Protein AF-A7RVB7-F1 (afdb_monomer)

Mean predicted aligned error: 7.46 Å

Solvent-accessible surface area (backbone atoms only — not comparable to full-atom values): 9517 Å² total; per-residue (Å²): 112,66,69,62,50,55,51,52,51,53,52,52,50,53,50,51,54,55,49,51,53,52,52,50,55,52,50,54,53,48,55,52,51,52,51,55,52,51,52,50,51,55,47,53,53,50,52,54,53,52,55,53,58,75,75,56,82,57,62,91,43,50,70,49,21,52,51,50,48,56,54,47,52,51,52,52,52,54,54,58,72,47,46,63,61,54,51,52,50,50,52,54,50,46,52,44,41,74,69,63,41,98,54,34,69,59,47,51,55,52,52,50,54,54,50,56,51,51,52,50,52,51,54,52,50,54,55,48,52,53,52,37,55,51,41,35,55,52,37,48,49,52,50,53,53,51,51,57,49,52,51,53,51,50,53,50,51,51,57,54,50,53,52,53,51,52,53,52,51,52,55,50,62,75,73,109

Foldseek 3Di:
DVVVVVVVVVVVVVVVVVVVVVVVVVVLVVLVVVLVVLLVVLVVVLVVLVVVLVPQDQDDALVRLVVSLVVLVVSVVVLVVCVVSLVVSVVSLVVSLVVVPPCNVVSVVSNVVSVVSSVVSVVSSVVVNVSSVVSNVVNVVVVVVVVVVVVVVVVVVVVVVVVVVVVVVVVVVVVD

Secondary structure (DSSP, 8-state):
-HHHHHHHHHHHHHHHHHHHHHHHHHHHHHHHHHHHHHHHHHHHHHHHHHHHHHT----SSHHHHHHHHHHHHHHHHHHHHTHHHHHHHHHHHHHHHHTT-TTHHHHHHHHHHHHHHHHHHHHHHHHHHHHHHHHHHHHHHHHHHHHHHHHHHHHHHHHHHHHHHHHHHHHHHTT-

InterPro domains:
  IPR002017 Spectrin repeat [PF00435] (32-134)
  IPR018159 Spectrin/alpha-actinin [SM00150] (33-133)
  IPR018159 Spectrin/alpha-actinin [cd00176] (32-150)

Nearest PDB structures (foldseek):
  1cun-assembly1_C  TM=9.711E-01  e=2.133E-04  Gallus gallus
  3fb2-assembly2_B  TM=9.453E-01  e=2.673E-04  Homo sapiens
  1u5p-assembly1_A  TM=9.388E-01  e=2.526E-04  Gallus gallus
  3fb2-assembly1_A  TM=9.386E-01  e=7.379E-04  Homo sapiens
  3edv-assembly1_A  TM=9.079E-01  e=9.248E-04  Homo sapiens

Structure (mmCIF, N/CA/C/O backbone):
data_AF-A7RVB7-F1
#
_entry.id   AF-A7RVB7-F1
#
loop_
_atom_site.group_PDB
_atom_site.id
_atom_site.type_symbol
_atom_site.label_atom_id
_atom_site.label_alt_id
_atom_site.label_comp_id
_atom_site.label_asym_id
_atom_site.label_entity_id
_atom_site.label_seq_id
_atom_site.pdbx_PDB_ins_code
_atom_site.Cartn_x
_atom_site.Cartn_y
_atom_site.Cartn_z
_atom_site.occupancy
_atom_site.B_iso_or_equiv
_atom_site.auth_seq_id
_atom_site.auth_comp_id
_atom_site.auth_asym_id
_atom_site.auth_atom_id
_atom_site.pdbx_PDB_model_num
ATOM 1 N N . ILE A 1 1 ? -30.959 -7.980 61.426 1.00 80.94 1 ILE A N 1
ATOM 2 C CA . ILE A 1 1 ? -29.566 -8.315 61.011 1.00 80.94 1 ILE A CA 1
ATOM 3 C C . ILE A 1 1 ? -29.580 -8.890 59.597 1.00 80.94 1 ILE A C 1
ATOM 5 O O . ILE A 1 1 ? -28.810 -8.422 58.773 1.00 80.94 1 ILE A O 1
ATOM 9 N N . THR A 1 2 ? -30.506 -9.805 59.310 1.00 87.88 2 THR A N 1
ATOM 10 C CA . THR A 1 2 ? -30.844 -10.339 57.977 1.00 87.88 2 THR A CA 1
ATOM 11 C C . THR A 1 2 ? -31.077 -9.267 56.909 1.00 87.88 2 THR A C 1
ATOM 13 O O . THR A 1 2 ? -30.363 -9.260 55.919 1.00 87.88 2 THR A O 1
ATOM 16 N N . ASP A 1 3 ? -31.949 -8.288 57.149 1.00 90.50 3 ASP A N 1
ATOM 17 C CA . ASP A 1 3 ? -32.316 -7.294 56.121 1.00 90.50 3 ASP A CA 1
ATOM 18 C C . ASP A 1 3 ? -31.132 -6.393 55.730 1.00 90.50 3 ASP A C 1
ATOM 20 O O . ASP A 1 3 ? -30.959 -6.002 54.579 1.00 90.50 3 ASP A O 1
ATOM 24 N N . LYS A 1 4 ? -30.255 -6.094 56.700 1.00 90.81 4 LYS A N 1
ATOM 25 C CA . LYS A 1 4 ? -28.998 -5.372 56.444 1.00 90.81 4 LYS A CA 1
ATOM 26 C C . LYS A 1 4 ? -28.012 -6.222 55.640 1.00 90.81 4 LYS A C 1
ATOM 28 O O . LYS A 1 4 ? -27.284 -5.669 54.825 1.00 90.81 4 LYS A O 1
ATOM 33 N N . LEU A 1 5 ? -27.968 -7.534 55.878 1.00 91.88 5 LEU A N 1
ATOM 34 C CA . LEU A 1 5 ? -27.141 -8.470 55.113 1.00 91.88 5 LEU A CA 1
ATOM 35 C C . LEU A 1 5 ? -27.628 -8.581 53.663 1.00 91.88 5 LEU A C 1
ATOM 37 O O . LEU A 1 5 ? -26.809 -8.477 52.756 1.00 91.88 5 LEU A O 1
ATOM 41 N N . GLU A 1 6 ? -28.936 -8.719 53.441 1.00 94.25 6 GLU A N 1
ATOM 42 C CA . GLU A 1 6 ? -29.526 -8.741 52.095 1.00 94.25 6 GLU A CA 1
ATOM 43 C C . GLU A 1 6 ? -29.248 -7.443 51.333 1.00 94.25 6 GLU A C 1
ATOM 45 O O . GLU A 1 6 ? -28.788 -7.477 50.191 1.00 94.25 6 GLU A O 1
ATOM 50 N N . LEU A 1 7 ? -29.425 -6.292 51.991 1.00 95.25 7 LEU A N 1
ATOM 51 C CA . LEU A 1 7 ? -29.131 -4.999 51.382 1.00 95.25 7 LEU A CA 1
ATOM 52 C C . LEU A 1 7 ? -27.651 -4.876 50.991 1.00 95.25 7 LEU A C 1
ATOM 54 O O . LEU A 1 7 ? -27.347 -4.475 49.869 1.00 95.25 7 LEU A O 1
ATOM 58 N N . LEU A 1 8 ? -26.724 -5.283 51.864 1.00 94.06 8 LEU A N 1
ATOM 59 C CA . LEU A 1 8 ? -25.289 -5.259 51.558 1.00 94.06 8 LEU A CA 1
ATOM 60 C C . LEU A 1 8 ? -24.907 -6.190 50.398 1.00 94.06 8 LEU A C 1
ATOM 62 O O . LEU A 1 8 ? -24.045 -5.832 49.597 1.00 94.06 8 LEU A O 1
ATOM 66 N N . LEU A 1 9 ? -25.535 -7.364 50.287 1.00 95.06 9 LEU A N 1
ATOM 67 C CA . LEU A 1 9 ? -25.300 -8.281 49.167 1.00 95.06 9 LEU A CA 1
ATOM 68 C C . LEU A 1 9 ? -25.782 -7.682 47.842 1.00 95.06 9 LEU A C 1
ATOM 70 O O . LEU A 1 9 ? -25.040 -7.728 46.860 1.00 95.06 9 LEU A O 1
ATOM 74 N N . SER A 1 10 ? -26.961 -7.054 47.841 1.00 95.12 10 SER A N 1
ATOM 75 C CA . SER A 1 10 ? -27.502 -6.385 46.652 1.00 95.12 10 SER A CA 1
ATOM 76 C C . SER A 1 10 ? -26.636 -5.203 46.200 1.00 95.12 10 SER A C 1
ATOM 78 O O . SER A 1 10 ? -26.358 -5.043 45.012 1.00 95.12 10 SER A O 1
ATOM 80 N N . GLU A 1 11 ? -26.127 -4.408 47.145 1.00 95.25 11 GLU A N 1
ATOM 81 C CA . GLU A 1 11 ? -25.237 -3.285 46.847 1.00 95.25 11 GLU A CA 1
ATOM 82 C C . GLU A 1 11 ? -23.886 -3.750 46.305 1.00 95.25 11 GLU A C 1
ATOM 84 O O . GLU A 1 11 ? -23.363 -3.183 45.345 1.00 95.25 11 GLU A O 1
ATOM 89 N N . ARG A 1 12 ? -23.339 -4.831 46.870 1.00 96.12 12 ARG A N 1
ATOM 90 C CA . ARG A 1 12 ? -22.128 -5.477 46.359 1.00 96.12 12 ARG A CA 1
ATOM 91 C C . ARG A 1 12 ? -22.324 -5.958 44.918 1.00 96.12 12 ARG A C 1
ATOM 93 O O . ARG A 1 12 ? -21.447 -5.748 44.086 1.00 96.12 12 ARG A O 1
ATOM 100 N N . GLU A 1 13 ? -23.447 -6.601 44.616 1.00 97.00 13 GLU A N 1
ATOM 101 C CA . GLU A 1 13 ? -23.753 -7.079 43.261 1.00 97.00 13 GLU A CA 1
ATOM 102 C C . GLU A 1 13 ? -23.904 -5.930 42.269 1.00 97.00 13 GLU A C 1
ATOM 104 O O . GLU A 1 13 ? -23.319 -5.975 41.187 1.00 97.00 13 GLU A O 1
ATOM 109 N N . ARG A 1 14 ? -24.594 -4.855 42.663 1.00 96.31 14 ARG A N 1
ATOM 110 C CA . ARG A 1 14 ? -24.701 -3.641 41.848 1.00 96.31 14 ARG A CA 1
ATOM 111 C C . ARG A 1 14 ? -23.334 -3.013 41.581 1.00 96.31 14 ARG A C 1
ATOM 113 O O . ARG A 1 14 ? -23.066 -2.585 40.459 1.00 96.31 14 ARG A O 1
ATOM 120 N N . LEU A 1 15 ? -22.463 -2.978 42.592 1.00 96.44 15 LEU A N 1
ATOM 121 C CA . LEU A 1 15 ? -21.104 -2.470 42.440 1.00 96.44 15 LEU A CA 1
ATOM 122 C C . LEU A 1 15 ? -20.314 -3.314 41.434 1.00 96.44 15 LEU A C 1
ATOM 124 O O . LEU A 1 15 ? -19.731 -2.739 40.518 1.00 96.44 15 LEU A O 1
ATOM 128 N N . TYR A 1 16 ? -20.338 -4.645 41.548 1.00 96.69 16 TYR A N 1
ATOM 129 C CA . TYR A 1 16 ? -19.652 -5.522 40.592 1.00 96.69 16 TYR A CA 1
ATOM 130 C C . TYR A 1 16 ? -20.196 -5.372 39.169 1.00 96.69 16 TYR A C 1
ATOM 132 O O . TYR A 1 16 ? -19.408 -5.190 38.248 1.00 96.69 16 TYR A O 1
ATOM 140 N N . ALA A 1 17 ? -21.517 -5.320 38.989 1.00 96.19 17 ALA A N 1
ATOM 141 C CA . ALA A 1 17 ? -22.116 -5.102 37.673 1.00 96.19 17 ALA A CA 1
ATOM 142 C C . ALA A 1 17 ? -21.683 -3.761 37.045 1.00 96.19 17 ALA A C 1
ATOM 144 O O . ALA A 1 17 ? -21.330 -3.702 35.865 1.00 96.1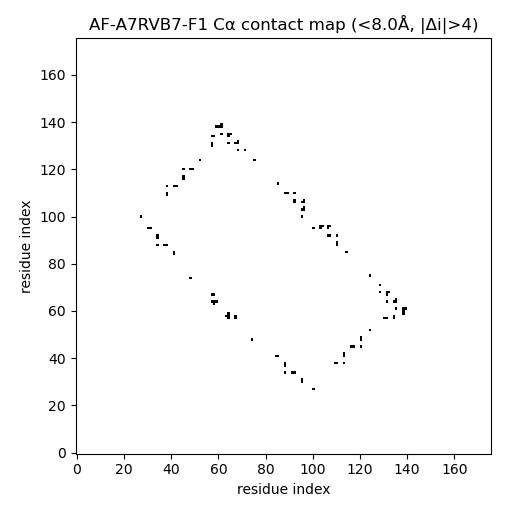9 17 ALA A O 1
ATOM 145 N N . SER A 1 18 ? -21.659 -2.679 37.835 1.00 95.69 18 SER A N 1
ATOM 146 C CA . SER A 1 18 ? -21.196 -1.368 37.353 1.00 95.69 18 SER A CA 1
ATOM 147 C C . SER A 1 18 ? -19.697 -1.346 37.036 1.00 95.69 18 SER A C 1
ATOM 149 O O . SER A 1 18 ? -19.280 -0.711 36.068 1.00 95.69 18 SER A O 1
ATOM 151 N N . TRP A 1 19 ? -18.889 -2.072 37.812 1.00 96.31 19 TRP A N 1
ATOM 152 C CA . TRP A 1 19 ? -17.465 -2.250 37.548 1.00 96.31 19 TRP A CA 1
ATOM 153 C C . TRP A 1 19 ? -17.223 -2.999 36.236 1.00 96.31 19 TRP A C 1
ATOM 155 O O . TRP A 1 19 ? -16.414 -2.550 35.424 1.00 96.31 19 TRP A O 1
ATOM 165 N N . ASP A 1 20 ? -17.920 -4.115 36.016 1.00 95.88 20 ASP A N 1
ATOM 166 C CA . ASP A 1 20 ? -17.758 -4.932 34.811 1.00 95.88 20 ASP A CA 1
ATOM 167 C C . ASP A 1 20 ? -18.181 -4.161 33.559 1.00 95.88 20 ASP A C 1
ATOM 169 O O . ASP A 1 20 ? -17.404 -4.081 32.608 1.00 95.88 20 ASP A O 1
ATOM 173 N N . THR A 1 21 ? -19.314 -3.453 33.619 1.00 94.31 21 THR A N 1
ATOM 174 C CA . THR A 1 21 ? -19.755 -2.555 32.536 1.00 94.31 21 THR A CA 1
ATOM 175 C C . THR A 1 21 ? -18.678 -1.515 32.220 1.00 94.31 21 THR A C 1
ATOM 177 O O . THR A 1 21 ? -18.283 -1.323 31.072 1.00 94.31 21 THR A O 1
ATOM 180 N N . ARG A 1 22 ? -18.131 -0.858 33.252 1.00 95.44 22 ARG A N 1
ATOM 181 C CA . ARG A 1 22 ? -17.110 0.176 33.056 1.00 95.44 22 ARG A CA 1
ATOM 182 C C . ARG A 1 22 ? -15.817 -0.383 32.462 1.00 95.44 22 ARG A C 1
ATOM 184 O O . ARG A 1 22 ? -15.136 0.301 31.695 1.00 95.44 22 ARG A O 1
ATOM 191 N N . LYS A 1 23 ? -15.450 -1.603 32.847 1.00 95.19 23 LYS A N 1
ATOM 192 C CA . LYS A 1 23 ? -14.282 -2.308 32.322 1.00 95.19 23 LYS A CA 1
ATOM 193 C C . LYS A 1 23 ? -14.461 -2.639 30.838 1.00 95.19 23 LYS A C 1
ATOM 195 O O . LYS A 1 23 ? -13.514 -2.448 30.076 1.00 95.19 23 LYS A O 1
ATOM 200 N N . GLU A 1 24 ? -15.646 -3.089 30.436 1.00 91.75 24 GLU A N 1
ATOM 201 C CA . GLU A 1 24 ? -15.993 -3.363 29.037 1.00 91.75 24 GLU A CA 1
ATOM 202 C C . GLU A 1 24 ? -15.938 -2.087 28.189 1.00 91.75 24 GLU A C 1
ATOM 204 O O . GLU A 1 24 ? -15.189 -2.046 27.213 1.00 91.75 24 GLU A O 1
ATOM 209 N N . GLU A 1 25 ? -16.590 -1.004 28.626 1.00 91.38 25 GLU A N 1
ATOM 210 C CA . GLU A 1 25 ? -16.554 0.299 27.938 1.00 91.38 25 GLU A CA 1
ATOM 211 C C . GLU A 1 25 ? -15.122 0.810 27.717 1.00 91.38 25 GLU A C 1
ATOM 213 O O . GLU A 1 25 ? -14.777 1.328 26.652 1.00 91.38 25 GLU A O 1
ATOM 218 N N . LEU A 1 26 ? -14.269 0.691 28.741 1.00 94.50 26 LEU A N 1
ATOM 219 C CA . LEU A 1 26 ? -12.883 1.142 28.655 1.00 94.50 26 LEU A CA 1
ATOM 220 C C . LEU A 1 26 ? -12.068 0.277 27.687 1.00 94.50 26 LEU A C 1
ATOM 222 O O . LEU A 1 26 ? -11.228 0.802 26.954 1.00 94.50 26 LEU A O 1
ATOM 226 N N . SER A 1 27 ? -12.314 -1.033 27.687 1.00 93.38 27 SER A N 1
ATOM 227 C CA . SER A 1 27 ? -11.684 -1.983 26.772 1.00 93.38 27 SER A CA 1
ATOM 228 C C . SER A 1 27 ? -12.058 -1.676 25.320 1.00 93.38 27 SER A C 1
ATOM 230 O O . SER A 1 27 ? -11.179 -1.531 24.471 1.00 93.38 27 SER A O 1
ATOM 232 N N . GLU A 1 28 ? -13.347 -1.486 25.040 1.00 91.69 28 GLU A N 1
ATOM 233 C CA . GLU A 1 28 ? -13.856 -1.096 23.721 1.00 91.69 28 GLU A CA 1
ATOM 234 C C . GLU A 1 28 ? -13.232 0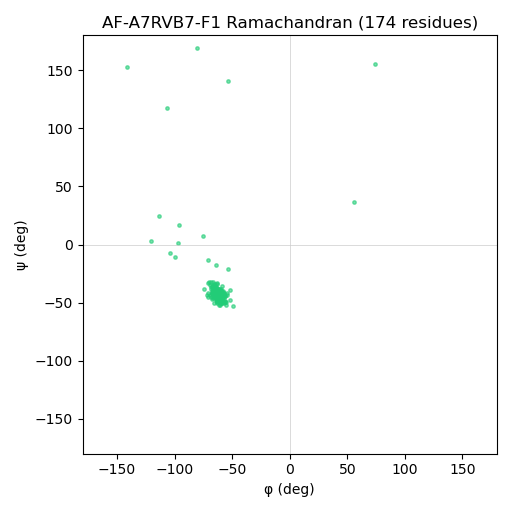.214 23.224 1.00 91.69 28 GLU A C 1
ATOM 236 O O . GLU A 1 28 ? -12.653 0.266 22.133 1.00 91.69 28 GLU A O 1
ATOM 241 N N . ALA A 1 29 ? -13.253 1.254 24.065 1.00 93.50 29 ALA A N 1
ATOM 242 C CA . ALA A 1 29 ? -12.654 2.545 23.741 1.00 93.50 29 ALA A CA 1
ATOM 243 C C . ALA A 1 29 ? -11.148 2.426 23.458 1.00 93.50 29 ALA A C 1
ATOM 245 O O . ALA A 1 29 ? -10.633 3.049 22.525 1.00 93.50 29 ALA A O 1
ATOM 246 N N . TYR A 1 30 ? -10.433 1.609 24.234 1.00 95.25 30 TYR A N 1
ATOM 247 C CA . TYR A 1 30 ? -9.013 1.352 24.020 1.00 95.25 30 TYR A CA 1
ATOM 248 C C . TYR A 1 30 ? -8.750 0.730 22.642 1.00 95.25 30 TYR A C 1
ATOM 250 O O . TYR A 1 30 ? -7.934 1.263 21.883 1.00 95.25 30 TYR A O 1
ATOM 258 N N . TYR A 1 31 ? -9.450 -0.349 22.283 1.00 94.94 31 TYR A N 1
ATOM 259 C CA . TYR A 1 31 ? -9.242 -1.018 20.996 1.00 94.94 31 TYR A CA 1
ATOM 260 C C . TYR A 1 31 ? -9.615 -0.132 19.808 1.00 94.94 31 TYR A C 1
ATOM 262 O O . TYR A 1 31 ? -8.881 -0.098 18.817 1.00 94.94 31 TYR A O 1
ATOM 270 N N . LEU A 1 32 ? -10.686 0.657 19.925 1.00 95.12 32 LEU A N 1
ATOM 271 C CA . LEU A 1 32 ? -11.019 1.660 18.920 1.00 95.12 32 LEU A CA 1
ATOM 272 C C . LEU A 1 32 ? -9.883 2.677 18.744 1.00 95.12 32 LEU A C 1
ATOM 274 O O . LEU A 1 32 ? -9.500 2.998 17.617 1.00 95.12 32 LEU A O 1
ATOM 278 N N . HIS A 1 33 ? -9.312 3.185 19.837 1.00 96.19 33 HIS A N 1
ATOM 279 C CA . HIS A 1 33 ? -8.190 4.119 19.760 1.00 96.19 33 HIS A CA 1
ATOM 280 C C . HIS A 1 33 ? -6.959 3.501 19.093 1.00 96.19 33 HIS A C 1
ATOM 282 O O . HIS A 1 33 ? -6.313 4.168 18.277 1.00 96.19 33 HIS A O 1
ATOM 288 N N . VAL A 1 34 ? -6.647 2.238 19.398 1.00 96.62 34 VAL A N 1
ATOM 289 C CA . VAL A 1 34 ? -5.570 1.492 18.730 1.00 96.62 34 VAL A CA 1
ATOM 290 C C . VAL A 1 34 ? -5.842 1.402 17.228 1.00 96.62 34 VAL A C 1
ATOM 292 O O . VAL A 1 34 ? -4.991 1.827 16.443 1.00 96.62 34 VAL A O 1
ATOM 295 N N . PHE A 1 35 ? -7.047 0.983 16.832 1.00 97.56 35 PHE A N 1
ATOM 296 C CA . PHE A 1 35 ? -7.468 0.900 15.432 1.00 97.56 35 PHE A CA 1
ATOM 297 C C . PHE A 1 35 ? -7.314 2.237 14.694 1.00 97.56 35 PHE A C 1
ATOM 299 O O . PHE A 1 35 ? -6.716 2.298 13.619 1.00 97.56 35 PHE A O 1
ATOM 306 N N . LEU A 1 36 ? -7.804 3.340 15.267 1.00 96.94 36 LEU A N 1
ATOM 307 C CA . LEU A 1 36 ? -7.741 4.656 14.622 1.00 96.94 36 LEU A CA 1
ATOM 308 C C . LEU A 1 36 ? -6.306 5.165 14.470 1.00 96.94 36 LEU A C 1
ATOM 310 O O . LEU A 1 36 ? -5.959 5.759 13.442 1.00 96.94 36 LEU A O 1
ATOM 314 N N . LYS A 1 37 ? -5.468 4.930 15.481 1.00 97.75 37 LYS A N 1
ATOM 315 C CA . LYS A 1 37 ? -4.046 5.277 15.454 1.00 97.75 37 LYS A CA 1
ATOM 316 C C . LYS A 1 37 ? -3.316 4.478 14.369 1.00 97.75 37 LYS A C 1
ATOM 318 O O . LYS A 1 37 ? -2.573 5.074 13.587 1.00 97.75 37 LYS A O 1
ATOM 323 N N . ASP A 1 38 ? -3.566 3.175 14.272 1.00 97.50 38 ASP A N 1
ATOM 324 C CA . ASP A 1 38 ? -2.940 2.307 13.270 1.00 97.50 38 ASP A CA 1
ATOM 325 C C . ASP A 1 38 ? -3.427 2.653 11.852 1.00 97.50 38 ASP A C 1
ATOM 327 O O . ASP A 1 38 ? -2.614 2.829 10.941 1.00 97.50 38 ASP A O 1
ATOM 331 N N . ALA A 1 39 ? -4.727 2.912 11.673 1.00 97.94 39 ALA A N 1
ATOM 332 C CA . ALA A 1 39 ? -5.288 3.405 10.414 1.00 97.94 39 ALA A CA 1
ATOM 333 C C . ALA A 1 39 ? -4.634 4.723 9.970 1.00 97.94 39 ALA A C 1
ATOM 335 O O . ALA A 1 39 ? -4.285 4.890 8.801 1.00 97.94 39 ALA A O 1
ATOM 336 N N . LYS A 1 40 ? -4.418 5.664 10.898 1.00 97.19 40 LYS A N 1
ATOM 337 C CA . LYS A 1 40 ? -3.715 6.922 10.607 1.00 97.19 40 LYS A CA 1
ATOM 338 C C . LYS A 1 40 ? -2.259 6.688 10.200 1.00 97.19 40 LYS A C 1
ATOM 340 O O . LYS A 1 40 ? -1.749 7.409 9.340 1.00 97.19 40 LYS A O 1
ATOM 345 N N . GLN A 1 41 ? -1.583 5.708 10.798 1.00 96.62 41 GLN A N 1
ATOM 346 C CA . GLN A 1 41 ? -0.208 5.367 10.438 1.00 96.62 41 GLN A CA 1
ATOM 347 C C . GLN A 1 41 ? -0.131 4.799 9.016 1.00 96.62 41 GLN A C 1
ATOM 349 O O . GLN A 1 41 ? 0.717 5.232 8.231 1.00 96.62 41 GLN A O 1
ATOM 354 N N . VAL A 1 42 ? -1.044 3.887 8.668 1.00 96.94 42 VAL A N 1
ATOM 355 C CA . VAL A 1 42 ? -1.164 3.334 7.311 1.00 96.94 42 VAL A CA 1
ATOM 356 C C . VAL A 1 42 ? -1.461 4.441 6.297 1.00 96.94 42 VAL A C 1
ATOM 358 O O . VAL A 1 42 ? -0.812 4.501 5.250 1.00 96.94 42 VAL A O 1
ATOM 361 N N . ASP A 1 43 ? -2.376 5.355 6.616 1.00 96.94 43 ASP A N 1
ATOM 362 C CA . ASP A 1 43 ? -2.697 6.497 5.758 1.00 96.94 43 ASP A CA 1
ATOM 363 C C . ASP A 1 43 ? -1.516 7.441 5.565 1.00 96.94 43 ASP A C 1
ATOM 365 O O . ASP A 1 43 ? -1.236 7.845 4.443 1.00 96.94 43 ASP A O 1
ATOM 369 N N . SER A 1 44 ? -0.808 7.791 6.639 1.00 97.06 44 SER A N 1
ATOM 370 C CA . SER A 1 44 ? 0.333 8.710 6.567 1.00 97.06 44 SER A CA 1
ATOM 371 C C . SER A 1 44 ? 1.451 8.133 5.698 1.00 97.06 44 SER A C 1
ATOM 373 O O . SER A 1 44 ? 2.028 8.838 4.870 1.00 97.06 44 SER A O 1
ATOM 375 N N . PHE A 1 45 ? 1.713 6.829 5.835 1.00 96.81 45 PHE A N 1
ATOM 376 C CA . PHE A 1 45 ? 2.628 6.117 4.951 1.00 96.81 45 PHE A CA 1
ATOM 377 C C . PHE A 1 45 ? 2.145 6.163 3.497 1.00 96.81 45 PHE A C 1
ATOM 379 O O . PHE A 1 45 ? 2.908 6.554 2.618 1.00 96.81 45 PHE A O 1
ATOM 386 N N . THR A 1 46 ? 0.876 5.840 3.246 1.00 96.81 46 THR A N 1
ATOM 387 C CA . THR A 1 46 ? 0.290 5.844 1.896 1.00 96.81 46 THR A CA 1
ATOM 388 C C . THR A 1 46 ? 0.388 7.236 1.254 1.00 96.81 46 THR A C 1
ATOM 390 O O . THR A 1 46 ? 0.912 7.350 0.150 1.00 96.81 46 THR A O 1
ATOM 393 N N . SER A 1 47 ? 0.043 8.304 1.986 1.00 96.88 47 SER A N 1
ATOM 394 C CA . SER A 1 47 ? 0.214 9.701 1.550 1.00 96.88 47 SER A CA 1
ATOM 395 C C . SER A 1 47 ? 1.654 10.020 1.138 1.00 96.88 47 SER A C 1
ATOM 397 O O . SER A 1 47 ? 1.877 10.702 0.142 1.00 96.88 47 SER A O 1
ATOM 399 N N . SER A 1 48 ? 2.649 9.539 1.894 1.00 96.00 48 SER A N 1
ATOM 400 C CA . SER A 1 48 ? 4.058 9.774 1.554 1.00 96.00 48 SER A CA 1
ATOM 401 C C . SER A 1 48 ? 4.460 9.115 0.233 1.00 96.00 48 SER A C 1
ATOM 403 O O . SER A 1 48 ? 5.205 9.710 -0.541 1.00 96.00 48 SER A O 1
ATOM 405 N N . GLN A 1 49 ? 3.944 7.915 -0.052 1.00 96.19 49 GLN A N 1
ATOM 406 C CA . GLN A 1 49 ? 4.250 7.206 -1.295 1.00 96.19 49 GLN A CA 1
ATOM 407 C C . GLN A 1 49 ? 3.519 7.837 -2.483 1.00 96.19 49 GLN A C 1
ATOM 409 O O . GLN A 1 49 ? 4.106 7.994 -3.549 1.00 96.19 49 GLN A O 1
ATOM 414 N N . GLU A 1 50 ? 2.277 8.283 -2.291 1.00 95.25 50 GLU A N 1
ATOM 415 C CA . GLU A 1 50 ? 1.540 9.061 -3.294 1.00 95.25 50 GLU A CA 1
ATOM 416 C C . GLU A 1 50 ? 2.287 10.353 -3.662 1.00 95.25 50 GLU A C 1
ATOM 418 O O . GLU A 1 50 ? 2.447 10.657 -4.842 1.00 95.25 50 GLU A O 1
ATOM 423 N N . ALA A 1 51 ? 2.827 11.077 -2.675 1.00 94.88 51 ALA A N 1
ATOM 424 C CA . ALA A 1 51 ? 3.636 12.271 -2.924 1.00 94.88 51 ALA A CA 1
ATOM 425 C C . ALA A 1 51 ? 4.909 11.962 -3.728 1.00 94.88 51 ALA A C 1
ATOM 427 O O . ALA A 1 51 ? 5.281 12.732 -4.614 1.00 94.88 51 ALA A O 1
ATOM 428 N N . VAL A 1 52 ? 5.553 10.817 -3.466 1.00 91.81 52 VAL A N 1
ATOM 429 C CA . VAL A 1 52 ? 6.681 10.351 -4.285 1.00 91.81 52 VAL A CA 1
ATOM 430 C C . VAL A 1 52 ? 6.238 10.138 -5.729 1.00 91.81 52 VAL A C 1
ATOM 432 O O . VAL A 1 52 ? 6.969 10.548 -6.619 1.00 91.81 52 VAL A O 1
ATOM 435 N N . LEU A 1 53 ? 5.063 9.551 -5.980 1.00 92.12 53 LEU A N 1
ATOM 436 C CA . LEU A 1 53 ? 4.570 9.298 -7.340 1.00 92.12 53 LEU A CA 1
ATOM 437 C C . LEU A 1 53 ? 4.190 10.566 -8.105 1.00 92.12 53 LEU A C 1
ATOM 439 O O . LEU A 1 53 ? 4.420 10.622 -9.312 1.00 92.12 53 LEU A O 1
ATOM 443 N N . LEU A 1 54 ? 3.651 11.576 -7.420 1.00 91.06 54 LEU A N 1
ATOM 444 C CA . LEU A 1 54 ? 3.266 12.849 -8.038 1.00 91.06 54 LEU A CA 1
ATOM 445 C C . LEU A 1 54 ? 4.461 13.615 -8.622 1.00 91.06 54 LEU A C 1
ATOM 447 O O . LEU A 1 54 ? 4.320 14.266 -9.651 1.00 91.06 54 LEU A O 1
ATOM 451 N N . CYS A 1 55 ? 5.630 13.520 -7.991 1.00 87.31 55 CYS A N 1
ATOM 452 C CA . CYS A 1 55 ? 6.834 14.256 -8.390 1.00 87.31 55 CYS A CA 1
ATOM 453 C C . CYS A 1 55 ? 7.783 13.442 -9.284 1.00 87.31 55 CYS A C 1
ATOM 455 O O . CYS A 1 55 ? 8.977 13.739 -9.339 1.00 87.31 55 CYS A O 1
ATOM 457 N N . ALA A 1 56 ? 7.318 12.345 -9.882 1.00 87.44 56 ALA A N 1
ATOM 458 C CA . ALA A 1 56 ? 8.228 11.336 -10.397 1.00 87.44 56 ALA A CA 1
ATOM 459 C C . ALA A 1 56 ? 8.333 11.316 -11.930 1.00 87.44 56 ALA A C 1
ATOM 461 O O . ALA A 1 56 ? 7.394 10.969 -12.644 1.00 87.44 56 ALA A O 1
ATOM 462 N N . GLU A 1 57 ? 9.546 11.585 -12.410 1.00 91.12 57 GLU A N 1
ATOM 463 C CA . GLU A 1 57 ? 9.919 11.720 -13.824 1.00 91.12 57 GLU A CA 1
ATOM 464 C C . GLU A 1 57 ? 10.134 10.372 -14.540 1.00 91.12 57 GLU A C 1
ATOM 466 O O . GLU A 1 57 ? 10.199 9.319 -13.894 1.00 91.12 57 GLU A O 1
ATOM 471 N N . LEU A 1 58 ? 10.247 10.401 -15.876 1.00 88.75 58 LEU A N 1
ATOM 472 C CA . LEU A 1 58 ? 10.463 9.218 -16.731 1.00 88.75 58 LEU A CA 1
ATOM 473 C C . LEU A 1 58 ? 11.898 9.053 -17.263 1.00 88.75 58 LEU A C 1
ATOM 475 O O . LEU A 1 58 ? 12.176 7.995 -17.824 1.00 88.75 58 LEU A O 1
ATOM 479 N N . GLY A 1 59 ? 12.784 10.035 -17.048 1.00 91.12 59 GLY A N 1
ATOM 480 C CA . GLY A 1 59 ? 14.195 10.027 -17.467 1.00 91.12 59 GLY A CA 1
ATOM 481 C C . GLY A 1 59 ? 14.419 10.239 -18.972 1.00 91.12 59 GLY A C 1
ATOM 482 O O . GLY A 1 59 ? 13.540 9.953 -19.783 1.00 91.12 59 GLY A O 1
ATOM 483 N N . ASN A 1 60 ? 15.606 10.736 -19.342 1.00 90.94 60 ASN A N 1
ATOM 484 C CA . ASN A 1 60 ? 15.966 11.104 -20.725 1.00 90.94 60 ASN A CA 1
ATOM 485 C C . ASN A 1 60 ? 17.186 10.343 -21.284 1.00 90.94 60 ASN A C 1
ATOM 487 O O . ASN A 1 60 ? 17.634 10.622 -22.395 1.00 90.94 60 ASN A O 1
ATOM 491 N N . SER A 1 61 ? 17.751 9.410 -20.519 1.00 94.25 61 SER A N 1
ATOM 492 C CA . SER A 1 61 ? 18.881 8.557 -20.910 1.00 94.25 61 SER A CA 1
ATOM 493 C C . SER A 1 61 ? 18.678 7.147 -20.367 1.00 94.25 61 SER A C 1
ATOM 495 O O . SER A 1 61 ? 18.053 6.995 -19.319 1.00 94.25 61 SER A O 1
ATOM 497 N N . VAL A 1 62 ? 19.236 6.127 -21.027 1.00 94.81 62 VAL A N 1
ATOM 498 C CA . VAL A 1 62 ? 19.143 4.723 -20.585 1.00 94.81 62 VAL A CA 1
ATOM 499 C C . VAL A 1 62 ? 19.574 4.575 -19.121 1.00 94.81 62 VAL A C 1
ATOM 501 O O . VAL A 1 62 ? 18.803 4.045 -18.323 1.00 94.81 62 VAL A O 1
ATOM 504 N N . ASP A 1 63 ? 20.716 5.154 -18.741 1.00 95.19 63 ASP A N 1
ATOM 505 C CA . ASP A 1 63 ? 21.233 5.102 -17.365 1.00 95.19 63 ASP A CA 1
ATOM 506 C C . ASP A 1 63 ? 20.277 5.749 -16.346 1.00 95.19 63 ASP A C 1
ATOM 508 O O . ASP A 1 63 ? 20.081 5.250 -15.235 1.00 95.19 63 ASP A O 1
ATOM 512 N N . GLU A 1 64 ? 19.656 6.873 -16.721 1.00 95.12 64 GLU A N 1
ATOM 513 C CA . GLU A 1 64 ? 18.718 7.591 -15.857 1.00 95.12 64 GLU A CA 1
ATOM 514 C C . GLU A 1 64 ? 17.425 6.791 -15.672 1.00 95.12 64 GLU A C 1
ATOM 516 O O . GLU A 1 64 ? 16.931 6.662 -14.549 1.00 95.12 64 GLU A O 1
ATOM 521 N N . VAL A 1 65 ? 16.894 6.204 -16.750 1.00 96.00 65 VAL A N 1
ATOM 522 C CA . VAL A 1 65 ? 15.692 5.367 -16.671 1.00 96.00 65 VAL A CA 1
ATOM 523 C C . VAL A 1 65 ? 15.957 4.099 -15.854 1.00 96.00 65 VAL A C 1
ATOM 525 O O . VAL A 1 65 ? 15.118 3.728 -15.033 1.00 96.00 65 VAL A O 1
ATOM 528 N N . GLU A 1 66 ? 17.120 3.460 -15.999 1.00 95.75 66 GLU A N 1
ATOM 529 C CA . GLU A 1 66 ? 17.504 2.296 -15.184 1.00 95.75 66 GLU A CA 1
ATOM 530 C C . GLU A 1 66 ? 17.622 2.640 -13.699 1.00 95.75 66 GLU A C 1
ATOM 532 O O . GLU A 1 66 ? 17.123 1.909 -12.834 1.00 95.75 66 GLU A O 1
ATOM 537 N N . PHE A 1 67 ? 18.217 3.791 -13.383 1.00 96.06 67 PHE A N 1
ATOM 538 C CA . PHE A 1 67 ? 18.256 4.293 -12.016 1.00 96.06 67 PHE A CA 1
ATOM 539 C C . PHE A 1 67 ? 16.844 4.526 -11.453 1.00 96.06 67 PHE A C 1
ATOM 541 O O . PHE A 1 67 ? 16.545 4.117 -10.325 1.00 96.06 67 PHE A O 1
ATOM 548 N N . LEU A 1 68 ? 15.954 5.146 -12.236 1.00 96.44 68 LEU A N 1
ATOM 549 C CA . LEU A 1 68 ? 14.564 5.391 -11.844 1.00 96.44 68 LEU A CA 1
ATOM 550 C C . LEU A 1 68 ? 13.769 4.091 -11.666 1.00 96.44 68 LEU A C 1
ATOM 552 O O . LEU A 1 68 ? 12.991 3.998 -10.714 1.00 96.44 68 LEU A O 1
ATOM 556 N N . LEU A 1 69 ? 13.990 3.082 -12.514 1.00 96.62 69 LEU A N 1
ATOM 557 C CA . LEU A 1 69 ? 13.415 1.740 -12.370 1.00 96.62 69 LEU A CA 1
ATOM 558 C C . LEU A 1 69 ? 13.848 1.099 -11.052 1.00 96.62 69 LEU A C 1
ATOM 560 O O . LEU A 1 69 ? 13.001 0.687 -10.264 1.00 96.62 69 LEU A O 1
ATOM 564 N N . LYS A 1 70 ? 15.148 1.103 -10.746 1.00 96.62 70 LYS A N 1
ATOM 565 C CA . 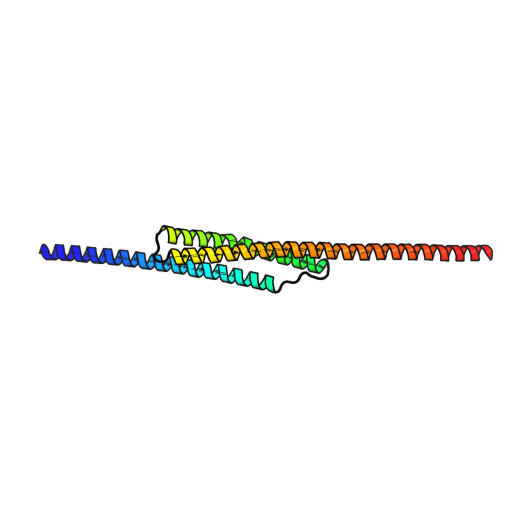LYS A 1 70 ? 15.667 0.558 -9.484 1.00 96.62 70 LYS A CA 1
ATOM 566 C C . LYS A 1 70 ? 15.110 1.292 -8.262 1.00 96.62 70 LYS A C 1
ATOM 568 O O . LYS A 1 70 ? 14.771 0.671 -7.254 1.00 96.62 70 LYS A O 1
ATOM 573 N N . LYS A 1 71 ? 14.996 2.623 -8.333 1.00 95.75 71 LYS A N 1
ATOM 574 C CA . LYS A 1 71 ? 14.363 3.423 -7.274 1.00 95.75 71 LYS A CA 1
ATOM 575 C C . LYS A 1 71 ? 12.894 3.035 -7.096 1.00 95.75 71 LYS A C 1
ATOM 577 O O . LYS A 1 71 ? 12.443 2.899 -5.962 1.00 95.75 71 LYS A O 1
ATOM 582 N N . HIS A 1 72 ? 12.169 2.838 -8.192 1.00 96.88 72 HIS A N 1
ATOM 583 C CA . HIS A 1 72 ? 10.770 2.431 -8.166 1.00 96.88 72 HIS A CA 1
ATOM 584 C C . HIS A 1 72 ? 10.580 1.027 -7.573 1.00 96.88 72 HIS A C 1
ATOM 586 O O . HIS A 1 72 ? 9.730 0.857 -6.705 1.00 96.88 72 HIS A O 1
ATOM 592 N N . GLU A 1 73 ? 11.437 0.063 -7.919 1.00 97.00 73 GLU A N 1
ATOM 593 C CA . GLU A 1 73 ? 11.432 -1.274 -7.306 1.00 97.00 73 GLU A CA 1
ATOM 594 C C . GLU A 1 73 ? 11.644 -1.228 -5.787 1.00 97.00 73 GLU A C 1
ATOM 596 O O . GLU A 1 73 ? 11.051 -2.007 -5.038 1.00 97.00 73 GLU A O 1
ATOM 601 N N . ASN A 1 74 ? 12.473 -0.302 -5.297 1.00 96.12 74 ASN A N 1
ATOM 602 C CA . ASN A 1 74 ? 12.636 -0.104 -3.857 1.00 96.12 74 ASN A CA 1
ATOM 603 C C . ASN A 1 74 ? 11.352 0.435 -3.209 1.00 96.12 74 ASN A C 1
ATOM 605 O O . ASN A 1 74 ? 11.005 0.008 -2.108 1.00 96.12 74 ASN A O 1
ATOM 609 N N . THR A 1 75 ? 10.632 1.338 -3.883 1.00 95.00 75 THR A N 1
ATOM 610 C CA . THR A 1 75 ? 9.319 1.818 -3.429 1.00 95.00 75 THR A CA 1
ATOM 611 C C . THR A 1 75 ? 8.297 0.682 -3.384 1.00 95.00 75 THR A C 1
ATOM 613 O O . THR A 1 75 ? 7.605 0.539 -2.379 1.00 95.00 75 THR A O 1
ATOM 616 N N . GLU A 1 76 ? 8.232 -0.168 -4.410 1.00 96.56 76 GLU A N 1
ATOM 617 C CA . GLU A 1 76 ? 7.344 -1.339 -4.421 1.00 96.56 76 GLU A CA 1
ATOM 618 C C . GLU A 1 76 ? 7.655 -2.285 -3.253 1.00 96.56 76 GLU A C 1
ATOM 620 O O . GLU A 1 76 ? 6.756 -2.658 -2.500 1.00 96.56 76 GLU A O 1
ATOM 625 N N . LYS A 1 77 ? 8.935 -2.612 -3.029 1.00 97.12 77 LYS A N 1
ATOM 626 C CA . LYS A 1 77 ? 9.368 -3.442 -1.890 1.00 97.12 77 LYS A CA 1
ATOM 627 C C . LYS A 1 77 ? 8.997 -2.823 -0.546 1.00 97.12 77 LYS A C 1
ATOM 629 O O . LYS A 1 77 ? 8.573 -3.537 0.361 1.00 97.12 77 LYS A O 1
ATOM 634 N N . LEU A 1 78 ? 9.133 -1.505 -0.411 1.00 96.12 78 LEU A N 1
ATOM 635 C CA . LEU A 1 78 ? 8.742 -0.792 0.800 1.00 96.12 78 LEU A CA 1
ATOM 636 C C . LEU A 1 78 ? 7.231 -0.902 1.044 1.00 96.12 78 LEU A C 1
ATOM 638 O O . LEU A 1 78 ? 6.819 -1.183 2.169 1.00 96.12 78 LEU A O 1
ATOM 642 N N . VAL A 1 79 ? 6.408 -0.732 0.006 1.00 96.44 79 VAL A N 1
ATOM 643 C CA . VAL A 1 79 ? 4.951 -0.906 0.112 1.00 96.44 79 VAL A CA 1
ATOM 644 C C . VAL A 1 79 ? 4.600 -2.344 0.491 1.00 96.44 79 VAL A C 1
ATOM 646 O O . VAL A 1 79 ? 3.827 -2.533 1.430 1.00 96.44 79 VAL A O 1
ATOM 649 N N . LEU A 1 80 ? 5.235 -3.337 -0.141 1.00 96.06 80 LEU A N 1
ATOM 650 C CA . LEU A 1 80 ? 5.060 -4.757 0.182 1.00 96.06 80 LEU A CA 1
ATOM 651 C C . LEU A 1 80 ? 5.415 -5.075 1.642 1.00 96.06 80 LEU A C 1
ATOM 653 O O . LEU A 1 80 ? 4.673 -5.785 2.314 1.00 96.06 80 LEU A O 1
ATOM 657 N N . SER A 1 81 ? 6.497 -4.497 2.172 1.00 95.56 81 SER A N 1
ATOM 658 C CA . SER A 1 81 ? 6.896 -4.688 3.577 1.00 95.56 81 SER A CA 1
ATOM 659 C C . SER A 1 81 ? 5.878 -4.146 4.590 1.00 95.56 81 SER A C 1
ATOM 661 O O . SER A 1 81 ? 5.909 -4.509 5.762 1.00 95.56 81 SER A O 1
ATOM 663 N N . GLN A 1 82 ? 4.969 -3.274 4.148 1.00 95.50 82 GLN A N 1
ATOM 664 C CA . GLN A 1 82 ? 3.919 -2.680 4.972 1.00 95.50 82 GLN A CA 1
ATOM 665 C C . GLN A 1 82 ? 2.561 -3.385 4.854 1.00 95.50 82 GLN A C 1
ATOM 667 O O . GLN A 1 82 ? 1.587 -2.949 5.470 1.00 95.50 82 GLN A O 1
ATOM 672 N N . GLU A 1 83 ? 2.463 -4.455 4.068 1.00 94.88 83 GLU A N 1
ATOM 673 C CA . GLU A 1 83 ? 1.205 -5.189 3.900 1.00 94.88 83 GLU A CA 1
ATOM 674 C C . GLU A 1 83 ? 0.793 -5.928 5.176 1.00 94.88 83 GLU A C 1
ATOM 676 O O . GLU A 1 83 ? -0.392 -5.984 5.490 1.00 94.88 83 GLU A O 1
ATOM 681 N N . GLU A 1 84 ? 1.755 -6.391 5.978 1.00 94.94 84 GLU A N 1
ATOM 682 C CA . GLU A 1 84 ? 1.465 -7.038 7.262 1.00 94.94 84 GLU A CA 1
ATOM 683 C C . GLU A 1 84 ? 0.712 -6.102 8.220 1.00 94.94 84 GLU A C 1
ATOM 685 O O . GLU A 1 84 ? -0.252 -6.519 8.859 1.00 94.94 84 GLU A O 1
ATOM 690 N N . LYS A 1 85 ? 1.064 -4.808 8.276 1.00 95.25 85 LYS A N 1
ATOM 691 C CA . LYS A 1 85 ? 0.345 -3.862 9.148 1.00 95.25 85 LYS A CA 1
ATOM 692 C C . LYS A 1 85 ? -1.053 -3.546 8.637 1.00 95.25 85 LYS A C 1
ATOM 694 O O . LYS A 1 85 ? -1.951 -3.331 9.445 1.00 95.25 85 LYS A O 1
ATOM 699 N N . LEU A 1 86 ? -1.253 -3.518 7.318 1.00 96.69 86 LEU A N 1
ATOM 700 C CA . LEU A 1 86 ? -2.597 -3.390 6.758 1.00 96.69 86 LEU A CA 1
ATOM 701 C C . LEU A 1 86 ? -3.439 -4.629 7.089 1.00 96.69 86 LEU A C 1
ATOM 703 O O . LEU A 1 86 ? -4.587 -4.485 7.497 1.00 96.69 86 LEU A O 1
ATOM 707 N N . SER A 1 87 ? -2.858 -5.826 6.988 1.00 96.88 87 SER A N 1
ATOM 708 C CA . SER A 1 87 ? -3.519 -7.070 7.389 1.00 96.88 87 SER A CA 1
ATOM 709 C C . SER A 1 87 ? -3.875 -7.067 8.878 1.00 96.88 87 SER A C 1
ATOM 711 O O . SER A 1 87 ? -5.000 -7.402 9.235 1.00 96.88 87 SER A O 1
ATOM 713 N N . ALA A 1 88 ? -2.960 -6.646 9.755 1.00 96.56 88 ALA A N 1
ATOM 714 C CA . ALA A 1 88 ? -3.226 -6.535 11.190 1.00 96.56 88 ALA A CA 1
ATOM 715 C C . ALA A 1 88 ? -4.363 -5.540 11.488 1.00 96.56 88 ALA A C 1
ATOM 717 O O . ALA A 1 88 ? -5.243 -5.826 12.299 1.00 96.56 88 ALA A O 1
ATOM 718 N N . LEU A 1 89 ? -4.398 -4.406 10.779 1.00 97.50 89 LEU A N 1
ATOM 719 C CA . LEU A 1 89 ? -5.485 -3.431 10.879 1.00 97.50 89 LEU A CA 1
ATOM 720 C C . LEU A 1 89 ? -6.833 -4.017 10.429 1.00 97.50 89 LEU A C 1
ATOM 722 O O . LEU A 1 89 ? -7.855 -3.737 11.055 1.00 97.50 89 LEU A O 1
ATOM 726 N N . GLN A 1 90 ? -6.847 -4.822 9.362 1.00 97.25 90 GLN A N 1
ATOM 727 C CA . GLN A 1 90 ? -8.053 -5.511 8.890 1.00 97.25 90 GLN A CA 1
ATOM 728 C C . GLN A 1 90 ? -8.569 -6.524 9.910 1.00 97.25 90 GLN A C 1
ATOM 730 O O . GLN A 1 90 ? -9.773 -6.559 10.157 1.00 97.25 90 GLN A O 1
ATOM 735 N N . VAL A 1 91 ? -7.676 -7.306 10.524 1.00 97.19 91 VAL A N 1
ATOM 736 C CA . VAL A 1 91 ? -8.038 -8.266 11.577 1.00 97.19 91 VAL A CA 1
ATOM 737 C C . VAL A 1 91 ? -8.652 -7.537 12.770 1.00 97.19 91 VAL A C 1
ATOM 739 O O . VAL A 1 91 ? -9.787 -7.834 13.128 1.00 97.19 91 VAL A O 1
ATOM 742 N N . LEU A 1 92 ? -7.977 -6.512 13.304 1.00 95.69 92 LEU A N 1
ATOM 743 C CA . LEU A 1 92 ? -8.491 -5.728 14.432 1.00 95.69 92 LEU A CA 1
ATOM 744 C C . LEU A 1 92 ? -9.830 -5.048 14.103 1.00 95.69 92 LEU A C 1
ATOM 746 O O . LEU A 1 92 ? -10.758 -5.056 14.909 1.00 95.69 92 LEU A O 1
ATOM 750 N N . GLY A 1 93 ? -9.950 -4.461 12.909 1.00 96.06 93 GLY A N 1
ATOM 751 C CA . GLY A 1 93 ? -11.191 -3.828 12.467 1.00 96.06 93 GLY A CA 1
ATOM 752 C C . GLY A 1 93 ? -12.346 -4.824 12.364 1.00 96.06 93 GLY A C 1
ATOM 753 O O . GLY A 1 93 ? -13.466 -4.498 12.751 1.00 96.06 93 GLY A O 1
ATOM 754 N N . LYS A 1 94 ? -12.075 -6.043 11.889 1.00 95.56 94 LYS A N 1
ATOM 755 C CA . LYS A 1 94 ? -13.069 -7.114 11.811 1.00 95.56 94 LYS A CA 1
ATOM 756 C C . LYS A 1 94 ? -13.476 -7.611 13.196 1.00 95.56 94 LYS A C 1
ATOM 758 O O . LYS A 1 94 ? -14.667 -7.701 13.455 1.00 95.56 94 LYS A O 1
ATOM 763 N N . GLU A 1 95 ? -12.521 -7.846 14.093 1.00 94.81 95 GLU A N 1
ATOM 764 C CA . GLU A 1 95 ? -12.800 -8.247 15.478 1.00 94.81 95 GLU A CA 1
ATOM 765 C C . GLU A 1 95 ? -13.693 -7.227 16.198 1.00 94.81 95 GLU A C 1
ATOM 767 O O . GLU A 1 95 ? -14.652 -7.607 16.865 1.00 94.81 95 GLU A O 1
ATOM 772 N N . LEU A 1 96 ? -13.444 -5.924 16.019 1.00 94.00 96 LEU A N 1
ATOM 773 C CA . LEU A 1 96 ? -14.286 -4.878 16.613 1.00 94.00 96 LEU A CA 1
ATOM 774 C C . LEU A 1 96 ? -15.717 -4.871 16.053 1.00 94.00 96 LEU A C 1
ATOM 776 O O . LEU A 1 96 ? -16.660 -4.592 16.791 1.00 94.00 96 LEU A O 1
ATOM 780 N N . ILE A 1 97 ? -15.887 -5.175 14.764 1.00 94.69 97 ILE A N 1
ATOM 781 C CA . ILE A 1 97 ? -17.210 -5.279 14.130 1.00 94.69 97 ILE A CA 1
ATOM 782 C C . ILE A 1 97 ? -17.937 -6.546 14.599 1.00 94.69 97 ILE A C 1
ATOM 784 O O . ILE A 1 97 ? -19.127 -6.487 14.907 1.00 94.69 97 ILE A O 1
ATOM 788 N N . ASP A 1 98 ? -17.230 -7.674 14.675 1.00 93.00 98 ASP A N 1
ATOM 789 C CA . ASP A 1 98 ? -17.785 -8.966 15.088 1.00 93.00 98 ASP A CA 1
ATOM 790 C C . ASP A 1 98 ? -18.214 -8.941 16.569 1.00 93.00 98 ASP A C 1
ATOM 792 O O . ASP A 1 98 ? -19.242 -9.519 16.923 1.00 93.00 98 ASP A O 1
ATOM 796 N N . ASN A 1 99 ? -17.508 -8.175 17.411 1.00 90.06 99 ASN A N 1
ATOM 797 C CA . ASN A 1 99 ? -17.881 -7.895 18.803 1.00 90.06 99 ASN A CA 1
ATOM 798 C C . ASN A 1 99 ? -19.037 -6.883 18.954 1.00 90.06 99 ASN A C 1
ATOM 800 O O . ASN A 1 99 ? -19.337 -6.467 20.067 1.00 90.06 99 ASN A O 1
ATOM 804 N N . GLN A 1 100 ? -19.690 -6.476 17.857 1.00 85.88 100 GLN A N 1
ATOM 805 C CA . GLN A 1 100 ? -20.819 -5.534 17.846 1.00 85.88 100 GLN A CA 1
ATOM 806 C C . GLN A 1 100 ? -20.517 -4.186 18.516 1.00 85.88 100 GLN A C 1
ATOM 808 O O . GLN A 1 100 ? -21.393 -3.576 19.129 1.00 85.88 100 GLN A O 1
ATOM 813 N N . HIS A 1 101 ? -19.291 -3.677 18.353 1.00 83.56 101 HIS A N 1
ATOM 814 C CA . HIS A 1 101 ? -18.913 -2.375 18.892 1.00 83.56 101 HIS A CA 1
ATOM 815 C C . HIS A 1 101 ? -19.901 -1.286 18.435 1.00 83.56 101 HIS A C 1
ATOM 817 O O . HIS A 1 101 ? -20.289 -1.229 17.261 1.00 83.56 101 HIS A O 1
ATOM 823 N N . ASN A 1 102 ? -20.234 -0.352 19.327 1.00 85.62 102 ASN A N 1
ATOM 824 C CA . ASN A 1 102 ? -21.219 0.721 19.105 1.00 85.62 102 ASN A CA 1
ATOM 825 C C . ASN A 1 102 ? -20.972 1.578 17.841 1.00 85.62 102 ASN A C 1
ATOM 827 O O . ASN A 1 102 ? -21.867 2.242 17.327 1.00 85.62 102 ASN A O 1
ATOM 831 N N . GLN A 1 103 ? -19.739 1.572 17.332 1.00 91.38 103 GLN A N 1
ATOM 832 C CA . GLN A 1 103 ? -19.287 2.338 16.162 1.00 91.38 103 GLN A CA 1
ATOM 833 C C . GLN A 1 103 ? -18.898 1.456 14.962 1.00 91.38 103 GLN A C 1
ATOM 835 O O . GLN A 1 103 ? -18.110 1.877 14.114 1.00 91.38 103 GLN A O 1
ATOM 840 N N . SER A 1 104 ? -19.446 0.242 14.872 1.00 93.81 104 SER A N 1
ATOM 841 C CA . SER A 1 104 ? -19.121 -0.740 13.825 1.00 93.81 104 SER A CA 1
ATOM 842 C C . SER A 1 104 ? -19.217 -0.185 12.397 1.00 93.81 104 SER A C 1
ATOM 844 O O . SER A 1 104 ? -18.344 -0.456 11.574 1.00 93.81 104 SER A O 1
ATOM 846 N N . ASP A 1 105 ? -20.215 0.650 12.094 1.00 94.19 105 ASP A N 1
ATOM 847 C CA . ASP A 1 105 ? -20.360 1.252 10.759 1.00 94.19 105 ASP A CA 1
ATOM 848 C C . ASP A 1 105 ? -19.225 2.228 10.424 1.00 94.19 105 ASP A C 1
ATOM 850 O O . ASP A 1 105 ? -18.715 2.247 9.302 1.00 94.19 105 ASP A O 1
ATOM 854 N N . MET A 1 106 ? -18.777 3.011 11.408 1.00 95.00 106 MET A N 1
ATOM 855 C CA . MET A 1 106 ? -17.651 3.930 11.246 1.00 95.00 106 MET A CA 1
ATOM 856 C C . MET A 1 106 ? -16.342 3.164 11.038 1.00 95.00 106 MET A C 1
ATOM 858 O O . MET A 1 106 ? -15.570 3.514 10.143 1.00 95.00 106 MET A O 1
ATOM 862 N N . ILE A 1 107 ? -16.129 2.091 11.805 1.00 96.25 107 ILE A N 1
ATOM 863 C CA . ILE A 1 107 ? -14.969 1.201 11.665 1.00 96.25 107 ILE A CA 1
ATOM 864 C C . ILE A 1 107 ? -14.961 0.568 10.270 1.00 96.25 107 ILE A C 1
ATOM 866 O O . ILE A 1 107 ? -13.940 0.629 9.586 1.00 96.25 107 ILE A O 1
ATOM 870 N N . ARG A 1 108 ? -16.103 0.043 9.804 1.00 96.38 108 ARG A N 1
ATOM 871 C CA . ARG A 1 108 ? -16.244 -0.564 8.471 1.00 96.38 108 ARG A CA 1
ATOM 872 C C . ARG A 1 108 ? -15.909 0.425 7.357 1.00 96.38 108 ARG A C 1
ATOM 874 O O . ARG A 1 108 ? -15.078 0.126 6.502 1.00 96.38 108 ARG A O 1
ATOM 881 N N . ASN A 1 109 ? -16.505 1.616 7.397 1.00 96.94 109 ASN A N 1
ATOM 882 C CA . ASN A 1 109 ? -16.260 2.658 6.398 1.00 96.94 109 ASN A CA 1
ATOM 883 C C . ASN A 1 109 ? -14.793 3.102 6.398 1.00 96.94 109 ASN A C 1
ATOM 885 O O . ASN A 1 109 ? -14.185 3.276 5.340 1.00 96.94 109 ASN A O 1
ATOM 889 N N . ARG A 1 110 ? -14.198 3.254 7.586 1.00 97.44 110 ARG A N 1
ATOM 890 C CA . ARG A 1 110 ? -12.792 3.633 7.727 1.00 97.44 110 ARG A CA 1
ATOM 891 C C . ARG A 1 110 ? -11.861 2.553 7.186 1.00 97.44 110 ARG A C 1
ATOM 893 O O . ARG A 1 110 ? -10.913 2.889 6.480 1.00 97.44 110 ARG A O 1
ATOM 900 N N . LEU A 1 111 ? -12.133 1.288 7.501 1.00 97.06 111 LEU A N 1
ATOM 901 C CA . LEU A 1 111 ? -11.334 0.161 7.038 1.00 97.06 111 LEU A CA 1
ATOM 902 C C . LEU A 1 111 ? -11.395 0.028 5.513 1.00 97.06 111 LEU A C 1
ATOM 904 O O . LEU A 1 111 ? -10.341 -0.076 4.886 1.00 97.06 111 LEU A O 1
ATOM 908 N N . SER A 1 112 ? -12.594 0.115 4.923 1.00 97.38 112 SER A N 1
ATOM 909 C CA . SER A 1 112 ? -12.778 0.123 3.463 1.00 97.38 112 SER A CA 1
ATOM 910 C C . SER A 1 112 ? -11.957 1.235 2.821 1.00 97.38 112 SER A C 1
ATOM 912 O O . SER A 1 112 ? -11.129 0.961 1.963 1.00 97.38 112 SER A O 1
ATOM 914 N N . GLY A 1 113 ? -12.082 2.475 3.307 1.00 97.69 113 GLY A N 1
ATOM 915 C CA . GLY A 1 113 ? -11.361 3.609 2.728 1.00 97.69 113 GLY A CA 1
ATOM 916 C C . GLY A 1 113 ? -9.835 3.458 2.763 1.00 97.69 113 GLY A C 1
ATOM 917 O O . GLY A 1 113 ? -9.162 3.830 1.802 1.00 97.69 113 GLY A O 1
ATOM 918 N N . VAL A 1 114 ? -9.279 2.887 3.838 1.00 97.56 114 VAL A N 1
ATOM 919 C CA . VAL A 1 114 ? -7.834 2.608 3.932 1.00 97.56 114 VAL A CA 1
ATOM 920 C C . VAL A 1 114 ? -7.415 1.514 2.940 1.00 97.56 114 VAL A C 1
ATOM 922 O O . VAL A 1 114 ? -6.378 1.654 2.288 1.00 97.56 114 VAL A O 1
ATOM 925 N N . CYS A 1 115 ? -8.215 0.454 2.793 1.00 96.75 115 CYS A N 1
ATOM 926 C CA . CYS A 1 115 ? -7.944 -0.631 1.845 1.00 96.75 115 CYS A 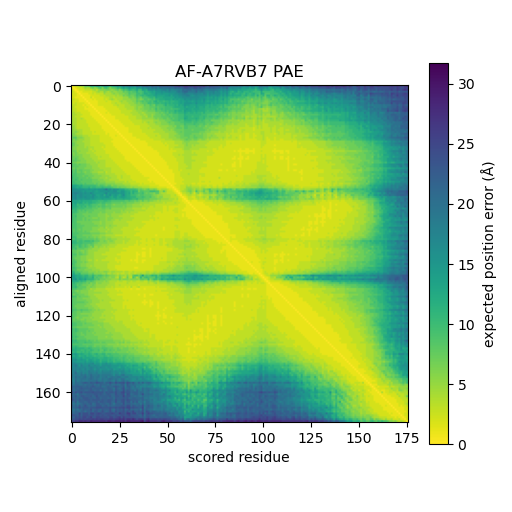CA 1
ATOM 927 C C . CYS A 1 115 ? -8.031 -0.141 0.395 1.00 96.75 115 CYS A C 1
ATOM 929 O O . CYS A 1 115 ? -7.066 -0.288 -0.352 1.00 96.75 115 CYS A O 1
ATOM 931 N N . ASP A 1 116 ? -9.115 0.549 0.038 1.00 97.56 116 ASP A N 1
ATOM 932 C CA . ASP A 1 116 ? -9.341 1.099 -1.302 1.00 97.56 116 ASP A CA 1
ATOM 933 C C . ASP A 1 116 ? -8.211 2.052 -1.706 1.00 97.56 116 ASP A C 1
ATOM 935 O O . ASP A 1 116 ? -7.736 2.056 -2.844 1.00 97.56 116 ASP A O 1
ATOM 939 N N . ARG A 1 117 ? -7.742 2.880 -0.765 1.00 97.31 117 ARG A N 1
ATOM 940 C CA . ARG A 1 117 ? -6.617 3.784 -1.005 1.00 97.31 117 ARG A CA 1
ATOM 941 C C . ARG A 1 117 ? -5.311 3.021 -1.221 1.00 97.31 117 ARG A C 1
ATOM 943 O O . ARG A 1 117 ? -4.541 3.386 -2.110 1.00 97.31 117 ARG A O 1
ATOM 950 N N . ARG A 1 118 ? -5.058 1.953 -0.455 1.00 96.56 118 ARG A N 1
ATOM 951 C CA . ARG A 1 118 ? -3.878 1.103 -0.667 1.00 96.56 118 ARG A CA 1
ATOM 952 C C . ARG A 1 118 ? -3.918 0.422 -2.033 1.00 96.56 118 ARG A C 1
ATOM 954 O O . ARG A 1 118 ? -2.892 0.382 -2.707 1.00 96.56 118 ARG A O 1
ATOM 961 N N . GLU A 1 119 ? -5.068 -0.095 -2.445 1.00 96.75 119 GLU A N 1
ATOM 962 C CA . GLU A 1 119 ? -5.234 -0.720 -3.761 1.00 96.75 119 GLU A CA 1
ATOM 963 C C . GLU A 1 119 ? -5.001 0.279 -4.894 1.00 96.75 119 GLU A C 1
ATOM 965 O O . GLU A 1 119 ? -4.258 -0.016 -5.831 1.00 96.75 119 GLU A O 1
ATOM 970 N N . LYS A 1 120 ? -5.534 1.501 -4.770 1.00 97.06 120 LYS A N 1
ATOM 971 C CA . LYS A 1 120 ? -5.248 2.592 -5.714 1.00 97.06 120 LYS A CA 1
ATOM 972 C C . LYS A 1 120 ? -3.755 2.895 -5.799 1.00 97.06 120 LYS A C 1
ATOM 974 O O . LYS A 1 120 ? -3.235 3.009 -6.905 1.00 97.06 120 LYS A O 1
ATOM 979 N N . LEU A 1 121 ? -3.054 2.983 -4.665 1.00 96.94 121 LEU A N 1
ATOM 980 C CA . LEU A 1 121 ? -1.603 3.191 -4.659 1.00 96.94 121 LEU A CA 1
ATOM 981 C C . LEU A 1 121 ? -0.875 2.072 -5.419 1.00 96.94 121 LEU A C 1
ATOM 983 O O . LEU A 1 121 ? -0.010 2.372 -6.237 1.00 96.94 121 LEU A O 1
ATOM 987 N N . LYS A 1 122 ? -1.228 0.801 -5.185 1.00 96.88 122 LYS A N 1
ATOM 988 C CA . LYS A 1 122 ? -0.635 -0.341 -5.905 1.00 96.88 122 LYS A CA 1
ATOM 989 C C . LYS A 1 122 ? -0.872 -0.237 -7.414 1.00 96.88 122 LYS A C 1
ATOM 991 O O . LYS A 1 122 ? 0.080 -0.332 -8.179 1.00 96.88 122 LYS A O 1
ATOM 996 N N . ALA A 1 123 ? -2.097 0.077 -7.833 1.00 97.25 123 ALA A N 1
ATOM 997 C CA . ALA A 1 123 ? -2.416 0.256 -9.247 1.00 97.25 123 ALA A CA 1
ATOM 998 C C . ALA A 1 123 ? -1.621 1.406 -9.898 1.00 97.25 123 ALA A C 1
ATOM 1000 O O . ALA A 1 123 ? -1.195 1.297 -11.047 1.00 97.25 123 ALA A O 1
ATOM 1001 N N . GLU A 1 124 ? -1.400 2.516 -9.188 1.00 96.50 124 GLU A N 1
ATOM 1002 C CA . GLU A 1 124 ? -0.566 3.616 -9.692 1.00 96.50 124 GLU A CA 1
ATOM 1003 C C . GLU A 1 124 ? 0.927 3.256 -9.745 1.00 96.50 124 GLU A C 1
ATOM 1005 O O . GLU A 1 124 ? 1.631 3.711 -10.652 1.00 96.50 124 GLU A O 1
ATOM 1010 N N . LEU A 1 125 ? 1.414 2.411 -8.828 1.00 96.56 125 LEU A N 1
ATOM 1011 C CA . LEU A 1 125 ? 2.767 1.856 -8.904 1.00 96.56 125 LEU A CA 1
ATOM 1012 C C . LEU A 1 125 ? 2.931 0.994 -10.159 1.00 96.56 125 LEU A C 1
ATOM 1014 O O . LEU A 1 125 ? 3.841 1.254 -10.943 1.00 96.56 125 LEU A O 1
ATOM 1018 N N . ASP A 1 126 ? 2.005 0.072 -10.414 1.00 97.06 126 ASP A N 1
ATOM 1019 C CA . ASP A 1 126 ? 2.057 -0.807 -11.588 1.00 97.06 126 ASP A CA 1
ATOM 1020 C C . ASP A 1 126 ? 2.044 -0.004 -12.899 1.00 97.06 126 ASP A C 1
ATOM 1022 O O . ASP A 1 126 ? 2.904 -0.181 -13.766 1.00 97.06 126 ASP A O 1
ATOM 1026 N N . LYS A 1 127 ? 1.144 0.983 -13.014 1.00 96.56 127 LYS A N 1
ATOM 1027 C CA . LYS A 1 127 ? 1.112 1.901 -14.169 1.00 96.56 127 LYS A CA 1
ATOM 1028 C C . LYS A 1 127 ? 2.428 2.651 -14.345 1.00 96.56 127 LYS A C 1
ATOM 1030 O O . LYS A 1 127 ? 2.867 2.899 -15.470 1.00 96.56 127 LYS A O 1
ATOM 1035 N N . ARG A 1 128 ? 3.051 3.084 -13.246 1.00 96.25 128 ARG A N 1
ATOM 1036 C CA . ARG A 1 128 ? 4.342 3.773 -13.302 1.00 96.25 128 ARG A CA 1
ATOM 1037 C C . ARG A 1 128 ? 5.443 2.833 -13.784 1.00 96.25 128 ARG A C 1
ATOM 1039 O O . ARG A 1 128 ? 6.260 3.262 -14.602 1.00 96.25 128 ARG A O 1
ATOM 1046 N N . ARG A 1 129 ? 5.456 1.582 -13.325 1.00 97.19 129 ARG A N 1
ATOM 1047 C CA . ARG A 1 129 ? 6.401 0.562 -13.784 1.00 97.19 129 ARG A CA 1
ATOM 1048 C C . ARG A 1 129 ? 6.328 0.383 -15.294 1.00 97.19 129 ARG A C 1
ATOM 1050 O O . ARG A 1 129 ? 7.358 0.466 -15.960 1.00 97.19 129 ARG A O 1
ATOM 1057 N N . GLU A 1 130 ? 5.123 0.221 -15.836 1.00 97.25 130 GLU A N 1
ATOM 1058 C CA . GLU A 1 130 ? 4.908 0.090 -17.281 1.00 97.25 130 GLU A CA 1
ATOM 1059 C C . GLU A 1 130 ? 5.435 1.310 -18.047 1.00 97.25 130 GLU A C 1
ATOM 1061 O O . GLU A 1 130 ? 6.147 1.169 -19.044 1.00 97.25 130 GLU A O 1
ATOM 1066 N N . LYS A 1 131 ? 5.147 2.526 -17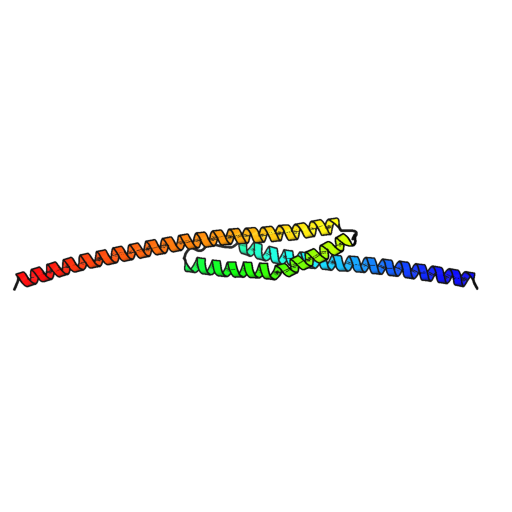.562 1.00 96.50 131 LYS A N 1
ATOM 1067 C CA . LYS A 1 131 ? 5.648 3.766 -18.178 1.00 96.50 131 LYS A CA 1
ATOM 1068 C C . LYS A 1 131 ? 7.176 3.837 -18.179 1.00 96.50 131 LYS A C 1
ATOM 1070 O O . LYS A 1 131 ? 7.755 4.196 -19.203 1.00 96.50 131 LYS A O 1
ATOM 1075 N N . LEU A 1 132 ? 7.831 3.487 -17.071 1.00 96.69 132 LEU A N 1
ATOM 1076 C CA . LEU A 1 132 ? 9.295 3.474 -16.980 1.00 96.69 132 LEU A CA 1
ATOM 1077 C C . LEU A 1 132 ? 9.913 2.412 -17.897 1.00 96.69 132 LEU A C 1
ATOM 1079 O O . LEU A 1 132 ? 10.886 2.696 -18.585 1.00 96.69 132 LEU A O 1
ATOM 1083 N N . GLN A 1 133 ? 9.323 1.219 -17.973 1.00 97.12 133 GLN A N 1
ATOM 1084 C CA . GLN A 1 133 ? 9.775 0.167 -18.889 1.00 97.12 133 GLN A CA 1
ATOM 1085 C C . GLN A 1 133 ? 9.618 0.573 -20.359 1.00 97.12 133 GLN A C 1
ATOM 1087 O O . GLN A 1 133 ? 10.485 0.282 -21.180 1.00 97.12 133 GLN A O 1
ATOM 1092 N N . ASN A 1 134 ? 8.531 1.263 -20.706 1.00 96.56 134 ASN A N 1
ATOM 1093 C CA . ASN A 1 134 ? 8.339 1.789 -22.054 1.00 96.56 134 ASN A CA 1
ATOM 1094 C C . ASN A 1 134 ? 9.344 2.905 -22.371 1.00 96.56 134 ASN A C 1
ATOM 1096 O O . ASN A 1 134 ? 9.922 2.895 -23.456 1.00 96.56 134 ASN A O 1
ATOM 1100 N N . SER A 1 135 ? 9.600 3.812 -21.420 1.00 96.62 135 SER A N 1
ATOM 1101 C CA . SER A 1 135 ? 10.653 4.831 -21.541 1.00 96.62 135 SER A CA 1
ATOM 1102 C C . SER A 1 135 ? 12.018 4.182 -21.787 1.00 96.62 135 SER A C 1
ATOM 1104 O O . SER A 1 135 ? 12.718 4.545 -22.728 1.00 96.62 135 SER A O 1
ATOM 1106 N N . HIS A 1 136 ? 12.356 3.140 -21.021 1.00 97.19 136 HIS A N 1
ATOM 1107 C CA . HIS A 1 136 ? 13.620 2.411 -21.148 1.00 97.19 136 HIS A CA 1
ATOM 1108 C C . HIS A 1 136 ? 13.798 1.812 -22.545 1.00 97.19 136 HIS A C 1
ATOM 1110 O O . HIS A 1 136 ? 14.803 2.086 -23.194 1.00 97.19 136 HIS A O 1
ATOM 1116 N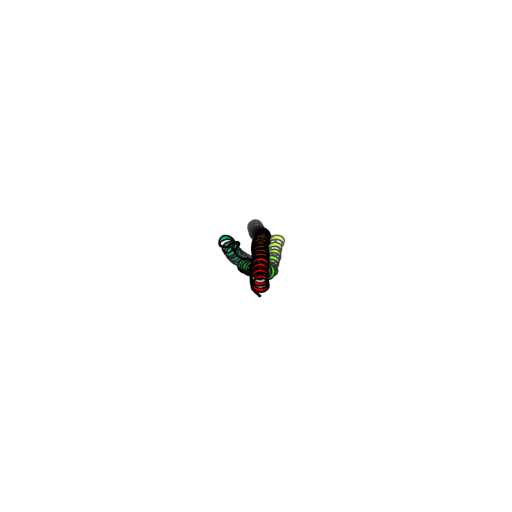 N . LYS A 1 137 ? 12.784 1.103 -23.062 1.00 96.44 137 LYS A N 1
ATOM 1117 C CA . LYS A 1 137 ? 12.800 0.542 -24.427 1.00 96.44 137 LYS A CA 1
ATOM 1118 C C . LYS A 1 137 ? 12.993 1.614 -25.500 1.00 96.44 137 LYS A C 1
ATOM 1120 O O . LYS A 1 137 ? 13.724 1.396 -26.462 1.00 96.44 137 LYS A O 1
ATOM 1125 N N . ILE A 1 138 ? 12.331 2.763 -25.348 1.00 95.81 138 ILE A N 1
ATOM 1126 C CA . ILE A 1 138 ? 12.467 3.889 -26.280 1.00 95.81 138 ILE A CA 1
ATOM 1127 C C . ILE A 1 138 ? 13.901 4.432 -26.249 1.00 95.81 138 ILE A C 1
ATOM 1129 O O . ILE A 1 138 ? 14.495 4.637 -27.306 1.00 95.81 138 ILE A O 1
ATOM 1133 N N . MET A 1 139 ? 14.476 4.629 -25.060 1.00 94.44 139 MET A N 1
ATOM 1134 C CA . MET A 1 139 ? 15.843 5.140 -24.918 1.00 94.44 139 MET A CA 1
ATOM 1135 C C . MET A 1 139 ? 16.886 4.159 -25.461 1.00 94.44 139 MET A C 1
ATOM 1137 O O . MET A 1 139 ? 17.799 4.585 -26.166 1.00 94.44 139 MET A O 1
ATOM 1141 N N . GLN A 1 140 ? 16.712 2.857 -25.218 1.00 96.00 140 GLN A N 1
ATOM 1142 C CA . GLN A 1 140 ? 17.555 1.813 -25.807 1.00 96.00 140 GLN A CA 1
ATOM 1143 C C . GLN A 1 140 ? 17.508 1.860 -27.336 1.00 96.00 140 GLN A C 1
ATOM 1145 O O . GLN A 1 140 ? 18.547 1.914 -27.984 1.00 96.00 140 GLN A O 1
ATOM 1150 N N . PHE A 1 141 ? 16.310 1.962 -27.919 1.00 96.38 141 PHE A N 1
ATOM 1151 C CA . PHE A 1 141 ? 16.167 2.082 -29.367 1.00 96.38 141 PHE A CA 1
ATOM 1152 C C . PHE A 1 141 ? 16.895 3.312 -29.933 1.00 96.38 141 PHE A C 1
ATOM 1154 O O . PHE A 1 141 ? 17.566 3.214 -30.960 1.00 96.38 141 PHE A O 1
ATOM 1161 N N . TYR A 1 142 ? 16.796 4.474 -29.278 1.00 94.25 142 TYR A N 1
ATOM 1162 C CA . TYR A 1 142 ? 17.536 5.664 -29.708 1.00 94.25 142 TYR A CA 1
ATOM 1163 C C . TYR A 1 142 ? 19.050 5.453 -29.653 1.00 94.25 142 TYR A C 1
ATOM 1165 O O . TYR A 1 142 ? 19.744 5.843 -30.594 1.00 94.25 142 TYR A O 1
ATOM 1173 N N . GLN A 1 143 ? 19.559 4.827 -28.590 1.00 94.81 143 GLN A N 1
ATOM 1174 C CA . GLN A 1 143 ? 20.978 4.505 -28.459 1.00 94.81 143 GLN A CA 1
ATOM 1175 C C . GLN A 1 143 ? 21.443 3.557 -29.575 1.00 94.81 143 GLN A C 1
ATOM 1177 O O . GLN A 1 143 ? 22.428 3.863 -30.248 1.00 94.81 143 GLN A O 1
ATOM 1182 N N . ASP A 1 144 ? 20.685 2.494 -29.8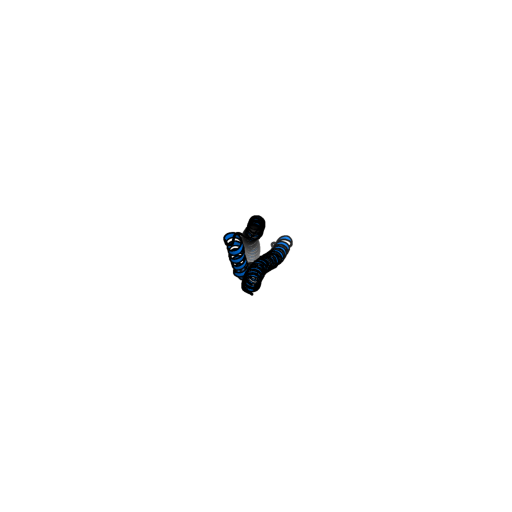52 1.00 95.00 144 ASP A N 1
ATOM 1183 C CA . ASP A 1 144 ? 20.974 1.531 -30.923 1.00 95.00 144 ASP A CA 1
ATOM 1184 C C . ASP A 1 144 ? 20.993 2.208 -32.308 1.00 95.00 144 ASP A C 1
ATOM 1186 O O . ASP A 1 144 ? 21.860 1.958 -33.154 1.00 95.00 144 ASP A O 1
ATOM 1190 N N . VAL A 1 145 ? 20.044 3.115 -32.568 1.00 95.38 145 VAL A N 1
ATOM 1191 C CA . VAL A 1 145 ? 20.009 3.896 -33.815 1.00 95.38 145 VAL A CA 1
ATOM 1192 C C . VAL A 1 145 ? 21.246 4.787 -33.934 1.00 95.38 145 VAL A C 1
ATOM 1194 O O . VAL A 1 145 ? 21.853 4.860 -35.005 1.00 95.38 145 VAL A O 1
ATOM 1197 N N . VAL A 1 146 ? 21.650 5.456 -32.854 1.00 94.12 146 VAL A N 1
ATOM 1198 C CA . VAL A 1 146 ? 22.841 6.317 -32.850 1.00 94.12 146 VAL A CA 1
ATOM 1199 C C . VAL A 1 146 ? 24.114 5.500 -33.091 1.00 94.12 146 VAL A C 1
ATOM 1201 O O . VAL A 1 146 ? 24.927 5.888 -33.935 1.00 94.12 146 VAL A O 1
ATOM 1204 N N . GLU A 1 147 ? 24.265 4.358 -32.420 1.00 93.62 147 GLU A N 1
ATOM 1205 C CA . GLU A 1 147 ? 25.410 3.455 -32.575 1.00 93.62 147 GLU A CA 1
ATOM 1206 C C . GLU A 1 147 ? 25.513 2.926 -34.012 1.00 93.62 147 GLU A C 1
ATOM 1208 O O . GLU A 1 147 ? 26.532 3.104 -34.685 1.00 93.62 147 GLU A O 1
ATOM 1213 N N . THR A 1 148 ? 24.415 2.401 -34.560 1.00 93.81 148 THR A N 1
ATOM 1214 C CA . THR A 1 148 ? 24.398 1.871 -35.933 1.00 93.81 148 THR A CA 1
ATOM 1215 C C . THR A 1 148 ? 24.683 2.935 -36.999 1.00 93.81 148 THR A C 1
ATOM 1217 O O . THR A 1 148 ? 25.294 2.639 -38.037 1.00 93.81 148 THR A O 1
ATOM 1220 N N . ILE A 1 149 ? 24.266 4.188 -36.784 1.00 93.00 149 ILE A N 1
ATOM 1221 C CA . ILE A 1 149 ? 24.619 5.312 -37.662 1.00 93.00 149 ILE A CA 1
ATOM 1222 C C . ILE A 1 149 ? 26.118 5.610 -37.565 1.00 93.00 149 ILE A C 1
ATOM 1224 O O . ILE A 1 149 ? 26.771 5.770 -38.604 1.00 93.00 149 ILE A O 1
ATOM 1228 N N . ALA A 1 150 ? 26.671 5.676 -36.352 1.00 92.44 150 ALA A N 1
ATOM 1229 C CA . ALA A 1 150 ? 28.088 5.944 -36.128 1.00 92.44 150 ALA A CA 1
ATOM 1230 C C . ALA A 1 150 ? 28.977 4.884 -36.800 1.00 92.44 150 ALA A C 1
ATOM 1232 O O . ALA A 1 150 ? 29.927 5.241 -37.511 1.00 92.44 150 ALA A O 1
ATOM 1233 N N . ASP A 1 151 ? 28.606 3.609 -36.692 1.00 90.81 1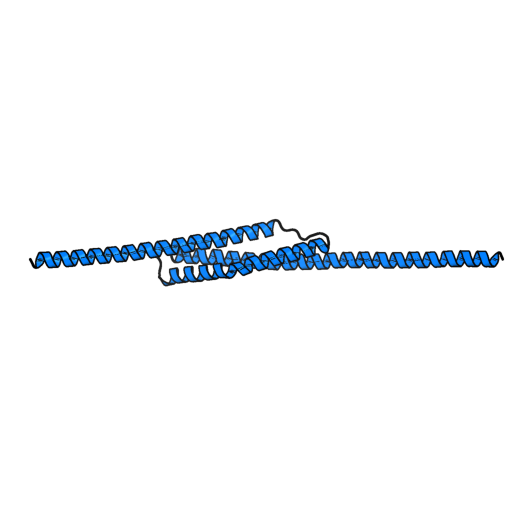51 ASP A N 1
ATOM 1234 C CA . ASP A 1 151 ? 29.300 2.484 -37.322 1.00 90.81 151 ASP A CA 1
ATOM 1235 C C . ASP A 1 151 ? 29.278 2.564 -38.847 1.00 90.81 151 ASP A C 1
ATOM 1237 O O . ASP A 1 151 ? 30.315 2.460 -39.517 1.00 90.81 151 ASP A O 1
ATOM 1241 N N . LYS A 1 152 ? 28.102 2.826 -39.435 1.00 90.62 152 LYS A N 1
ATOM 1242 C CA . LYS A 1 152 ? 27.970 3.010 -40.889 1.00 90.62 152 LYS A CA 1
ATOM 1243 C C . LYS A 1 152 ? 28.804 4.190 -41.382 1.00 90.62 152 LYS A C 1
ATOM 1245 O O . LYS A 1 152 ? 29.444 4.098 -42.438 1.00 90.62 152 LYS A O 1
ATOM 1250 N N . GLN A 1 153 ? 28.834 5.291 -40.633 1.00 89.00 153 GLN A N 1
ATOM 1251 C CA . GLN A 1 153 ? 29.665 6.449 -40.958 1.00 89.00 153 GLN A CA 1
ATOM 1252 C C . GLN A 1 153 ? 31.161 6.122 -40.857 1.00 89.00 153 GLN A C 1
ATOM 1254 O O . GLN A 1 153 ? 31.924 6.499 -41.752 1.00 89.00 153 GLN A O 1
ATOM 1259 N N . ALA A 1 154 ? 31.589 5.391 -39.825 1.00 90.00 154 ALA A N 1
ATOM 1260 C CA . ALA A 1 154 ? 32.969 4.943 -39.660 1.00 90.00 154 ALA A CA 1
ATOM 1261 C C . ALA A 1 154 ? 33.412 4.030 -40.817 1.00 90.00 154 ALA A C 1
ATOM 1263 O O . ALA A 1 154 ? 34.445 4.284 -41.445 1.00 90.00 154 ALA A O 1
ATOM 1264 N N . ALA A 1 155 ? 32.585 3.053 -41.195 1.00 89.94 155 ALA A N 1
ATOM 1265 C CA . ALA A 1 155 ? 32.837 2.177 -42.337 1.00 89.94 155 ALA A CA 1
ATOM 1266 C C . ALA A 1 155 ? 32.936 2.957 -43.664 1.00 89.94 155 ALA A C 1
ATOM 1268 O O . ALA A 1 155 ? 33.808 2.683 -44.498 1.00 89.94 155 ALA A O 1
ATOM 1269 N N . CYS A 1 156 ? 32.081 3.967 -43.867 1.00 86.19 156 CYS A N 1
ATOM 1270 C CA . CYS A 1 156 ? 32.150 4.851 -45.034 1.00 86.19 156 CYS A CA 1
ATOM 1271 C C . CYS A 1 156 ? 33.447 5.672 -45.072 1.00 86.19 156 CYS A C 1
ATOM 1273 O O . CYS A 1 156 ? 34.072 5.771 -46.134 1.00 86.19 156 CYS A O 1
ATOM 1275 N N . ARG A 1 157 ? 33.874 6.241 -43.933 1.00 84.81 157 ARG A N 1
ATOM 1276 C CA . ARG A 1 157 ? 35.149 6.972 -43.812 1.00 84.81 157 ARG A CA 1
ATOM 1277 C C . ARG A 1 157 ? 36.334 6.069 -44.156 1.00 84.81 157 ARG A C 1
ATOM 1279 O O . ARG A 1 157 ? 37.167 6.451 -44.977 1.00 84.81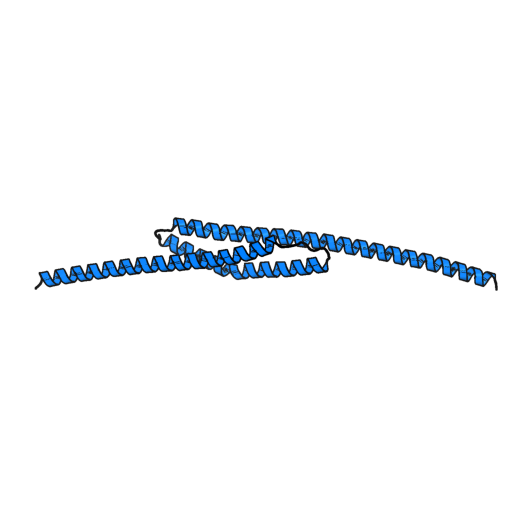 157 ARG A O 1
ATOM 1286 N N . HIS A 1 158 ? 36.348 4.847 -43.628 1.00 88.38 158 HIS A N 1
ATOM 1287 C CA . HIS A 1 158 ? 37.392 3.859 -43.897 1.00 88.38 158 HIS A CA 1
ATOM 1288 C C . HIS A 1 158 ? 37.500 3.502 -45.393 1.00 88.38 158 HIS A C 1
ATOM 1290 O O . HIS A 1 158 ? 38.580 3.584 -45.981 1.00 88.38 158 HIS A O 1
ATOM 1296 N N . LYS A 1 159 ? 36.374 3.198 -46.061 1.00 85.81 159 LYS A N 1
ATOM 1297 C CA . LYS A 1 159 ? 36.354 2.899 -47.510 1.00 85.81 159 LYS A CA 1
ATOM 1298 C C . LYS A 1 159 ? 36.854 4.068 -48.367 1.00 85.81 159 LYS A C 1
ATOM 1300 O O . LYS A 1 159 ? 37.548 3.844 -49.361 1.00 85.81 159 LYS A O 1
ATOM 1305 N N . LYS A 1 160 ? 36.508 5.312 -48.006 1.00 86.12 160 LYS A N 1
ATOM 1306 C CA . LYS A 1 160 ? 37.019 6.517 -48.685 1.00 86.12 160 LYS A CA 1
ATOM 1307 C C . LYS A 1 160 ? 38.536 6.655 -48.500 1.00 86.12 160 LYS A C 1
ATOM 1309 O O . LYS A 1 160 ? 39.230 6.886 -49.487 1.00 86.12 160 LYS A O 1
ATOM 1314 N N . GLY A 1 161 ? 39.046 6.434 -47.286 1.00 86.88 161 GLY A N 1
ATOM 1315 C CA . GLY A 1 161 ? 40.483 6.441 -46.989 1.00 86.88 161 GLY A CA 1
ATOM 1316 C C . GLY A 1 161 ? 41.271 5.424 -47.821 1.00 86.88 161 GLY A C 1
ATOM 1317 O O . GLY A 1 161 ? 42.238 5.790 -48.486 1.00 86.88 161 GLY A O 1
ATOM 1318 N N . LEU A 1 162 ? 40.799 4.174 -47.889 1.00 87.56 162 LEU A N 1
ATOM 1319 C CA . LEU A 1 162 ? 41.405 3.118 -48.714 1.00 87.56 162 LEU A CA 1
ATOM 1320 C C . LEU A 1 162 ? 41.492 3.494 -50.202 1.00 87.56 162 LEU A C 1
ATOM 1322 O O . LEU A 1 162 ? 42.513 3.246 -50.842 1.00 87.56 162 LEU A O 1
ATOM 1326 N N . LYS A 1 163 ? 40.445 4.118 -50.765 1.00 88.25 163 LYS A N 1
ATOM 1327 C CA . LYS A 1 163 ? 40.469 4.601 -52.159 1.00 88.25 163 LYS A CA 1
ATOM 1328 C C . LYS A 1 163 ? 41.523 5.689 -52.374 1.00 88.25 163 LYS A C 1
ATOM 1330 O O . LYS A 1 163 ? 42.215 5.650 -53.389 1.00 88.25 163 LYS A O 1
ATOM 1335 N N . ILE A 1 164 ? 41.657 6.630 -51.437 1.00 89.88 164 ILE A N 1
ATOM 1336 C CA . ILE A 1 164 ? 42.659 7.705 -51.510 1.00 89.88 164 ILE A CA 1
ATOM 1337 C C . ILE A 1 164 ? 44.070 7.114 -51.469 1.00 89.88 164 ILE A C 1
ATOM 1339 O O . ILE A 1 164 ? 44.884 7.431 -52.335 1.00 89.88 164 ILE A O 1
ATOM 1343 N N . ILE A 1 165 ? 44.341 6.208 -50.524 1.00 89.56 165 ILE A N 1
ATOM 1344 C CA . ILE A 1 165 ? 45.640 5.533 -50.404 1.00 89.56 165 ILE A CA 1
ATOM 1345 C C . ILE A 1 165 ? 45.953 4.761 -51.689 1.00 89.56 165 ILE A C 1
ATOM 1347 O O . ILE A 1 165 ? 47.024 4.946 -52.262 1.00 89.56 165 ILE A O 1
ATOM 1351 N N . ARG A 1 166 ? 45.000 3.971 -52.206 1.00 91.50 166 ARG A N 1
ATOM 1352 C CA . ARG A 1 166 ? 45.165 3.219 -53.460 1.00 91.50 166 ARG A CA 1
ATOM 1353 C C . ARG A 1 166 ? 45.521 4.131 -54.639 1.00 91.50 166 ARG A C 1
ATOM 1355 O O . ARG A 1 166 ? 46.429 3.800 -55.395 1.00 91.50 166 ARG A O 1
ATOM 1362 N N . LEU A 1 167 ? 44.846 5.273 -54.791 1.00 89.62 167 LEU A N 1
ATOM 1363 C CA . LEU A 1 167 ? 45.131 6.253 -55.850 1.00 89.62 167 LEU A CA 1
ATOM 1364 C C . LEU A 1 167 ? 46.503 6.921 -55.691 1.00 89.62 167 LEU A C 1
ATOM 1366 O O . LEU A 1 167 ? 47.157 7.232 -56.684 1.00 89.62 167 LEU A O 1
ATOM 1370 N N . SER A 1 168 ? 46.940 7.177 -54.460 1.00 87.06 168 SER A N 1
ATOM 1371 C CA . SER A 1 168 ? 48.262 7.749 -54.188 1.00 87.06 168 SER A CA 1
ATOM 1372 C C . SER A 1 168 ? 49.385 6.746 -54.458 1.00 87.06 168 SER A C 1
ATOM 1374 O O . SER A 1 168 ? 50.366 7.108 -55.098 1.00 87.06 168 SER A O 1
ATOM 1376 N N . VAL A 1 169 ? 49.209 5.480 -54.063 1.00 92.69 169 VAL A N 1
ATOM 1377 C CA . VAL A 1 169 ? 50.159 4.394 -54.358 1.00 92.69 169 VAL A CA 1
ATOM 1378 C C . VAL A 1 169 ? 50.252 4.142 -55.865 1.00 92.69 169 VAL A C 1
ATOM 1380 O O . VAL A 1 169 ? 51.355 4.098 -56.396 1.00 92.69 169 VAL A O 1
ATOM 1383 N N . LEU A 1 170 ? 49.120 4.068 -56.579 1.00 90.44 170 LEU A N 1
ATOM 1384 C CA . LEU A 1 170 ? 49.102 3.952 -58.047 1.00 90.44 170 LEU A CA 1
ATOM 1385 C C . LEU A 1 170 ? 49.861 5.098 -58.727 1.00 90.44 170 LEU A C 1
ATOM 1387 O O . LEU A 1 170 ? 50.662 4.847 -59.621 1.00 90.44 170 LEU A O 1
ATOM 1391 N N . ARG A 1 171 ? 49.652 6.343 -58.279 1.00 88.50 171 ARG A N 1
ATOM 1392 C CA . ARG A 1 171 ? 50.374 7.511 -58.808 1.00 88.50 171 ARG A CA 1
ATOM 1393 C C . ARG A 1 171 ? 51.872 7.475 -58.512 1.00 88.50 171 ARG A C 1
ATOM 1395 O O . ARG A 1 171 ? 52.637 7.978 -59.324 1.00 88.50 171 ARG A O 1
ATOM 1402 N N . LEU A 1 172 ? 52.285 6.925 -57.370 1.00 86.00 172 LEU A N 1
ATOM 1403 C CA . LEU A 1 172 ? 53.701 6.769 -57.032 1.00 86.00 172 LEU A CA 1
ATOM 1404 C C . LEU A 1 172 ? 54.358 5.693 -57.903 1.00 86.00 172 LEU A C 1
ATOM 1406 O O . LEU A 1 172 ? 55.418 5.946 -58.459 1.00 86.00 172 LEU A O 1
ATOM 1410 N N . ILE A 1 173 ? 53.694 4.546 -58.083 1.00 89.31 173 ILE A N 1
ATOM 1411 C CA . ILE A 1 173 ? 54.161 3.464 -58.963 1.00 89.31 173 ILE A CA 1
ATOM 1412 C C . ILE A 1 173 ? 54.286 3.950 -60.412 1.00 89.31 173 ILE A C 1
ATOM 1414 O O . ILE A 1 173 ? 55.248 3.611 -61.073 1.00 89.31 173 ILE A O 1
ATOM 1418 N N . GLN A 1 174 ? 53.353 4.770 -60.903 1.00 85.12 174 GLN A N 1
ATOM 1419 C CA . GLN A 1 174 ? 53.404 5.329 -62.265 1.00 85.12 174 GLN A CA 1
ATOM 1420 C C . GLN A 1 174 ? 54.502 6.386 -62.481 1.00 85.12 174 GLN A C 1
ATOM 1422 O O . GLN A 1 174 ? 54.726 6.793 -63.618 1.00 85.12 174 GLN A O 1
ATOM 1427 N N . ARG A 1 175 ? 55.121 6.897 -61.409 1.00 83.50 175 ARG A N 1
ATOM 1428 C CA . ARG A 1 175 ? 56.210 7.889 -61.467 1.00 83.50 175 ARG A CA 1
ATOM 1429 C C . ARG A 1 175 ? 57.601 7.268 -61.312 1.00 83.50 175 ARG A C 1
ATOM 1431 O O . ARG A 1 175 ? 58.576 7.996 -61.482 1.00 83.50 175 ARG A O 1
ATOM 1438 N N . LEU A 1 176 ? 57.673 5.991 -60.939 1.00 76.62 176 LEU A N 1
ATOM 1439 C CA . LEU A 1 176 ? 58.891 5.180 -60.895 1.00 76.62 176 LEU A CA 1
ATOM 1440 C C . LEU A 1 176 ? 59.050 4.441 -62.226 1.00 76.62 176 LEU A C 1
ATOM 1442 O O . LEU A 1 176 ? 60.211 4.311 -62.662 1.00 76.62 176 LEU A O 1
#

Radius of gyration: 36.44 Å; Cα contacts (8 Å, |Δi|>4): 60; chains: 1; bounding box: 91×25×123 Å

Sequence (176 aa):
ITDKLELLLSERERLYASWDTRKEELSEAYYLHVFLKDAKQVDSFTSSQEAVLLCAELGNSVDEVEFLLKKHENTEKLVLSQEEKLSALQVLGKELIDNQHNQSDMIRNRLSGVCDRREKLKAELDKRREKLQNSHKIMQFYQDVVETIADKQAACRHKKGLKIIRLSVLRLIQRL

Organism: Nematostella vectensis (NCBI:txid45351)

pLDDT: mean 93.94, std 3.84, range [76.62, 97.94]